Protein AF-A0A0D8BN73-F1 (afdb_monomer)

Sequence (215 aa):
MTGNERCPSGRIELADLVCLTGESSIHYTDQTIPHERDLAIVELLGKARRGGGLEQLLDLIRPEVEAETLRAFGFRMAALAVRRTDPDLLRLGLLAVALASLRSMDRRDDLGALAPLWRTASLLRLDPSHEFTAAAAELPAAAEFLLGWVDRTPDLQDLVEMGFRESADEDGFRYVRDATVRRRILEEDYARRPRIIRLLSARQRRRWLRENGFD

Mean predicted aligned error: 7.72 Å

Nearest PDB structures (foldseek):
  5cwj-assembly1_A  TM=3.548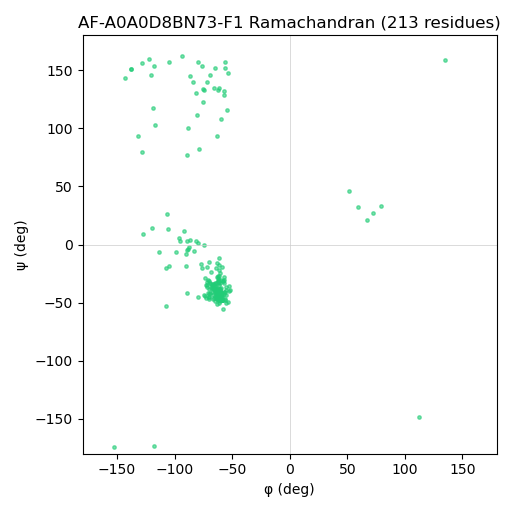E-01  e=4.138E-01  synthetic construct
  6rx2-assembly1_A-2  TM=3.847E-01  e=6.159E+00  Homo sapiens

Radius of gyration: 18.38 Å; Cα contacts (8 Å, |Δi|>4): 260; chains: 1; bounding box: 61×34×52 Å

Foldseek 3Di:
DDDPPPPLPLDDDPVLCVLQDDPCLVCLLVDDPPDPSLVSLLVSLVSCLVSVCLVVVLVVAALPGNLSSLLSSLQSLLQVCLLVLNVVSLLSSLSSLLSSCLNHPDNLSSLLSVLSSLVSCVSSVHHSLVSLCVSCVSPVSSVCVSVVSVPDDVCSSHNVLSQWDWDADPSGIHIDGRVVSVLVVVVVVLVPDDPVVNVVCVVVNVVSCVVVVND

Solvent-accessible surface area (backbone atoms only — not comparable to full-atom values): 11914 Å² total; per-residue (Å²): 134,82,79,83,78,75,80,87,75,41,72,85,50,77,76,65,49,49,64,43,56,64,93,61,63,89,49,54,73,74,50,69,74,86,42,75,58,55,54,49,46,50,51,44,53,51,46,18,63,77,43,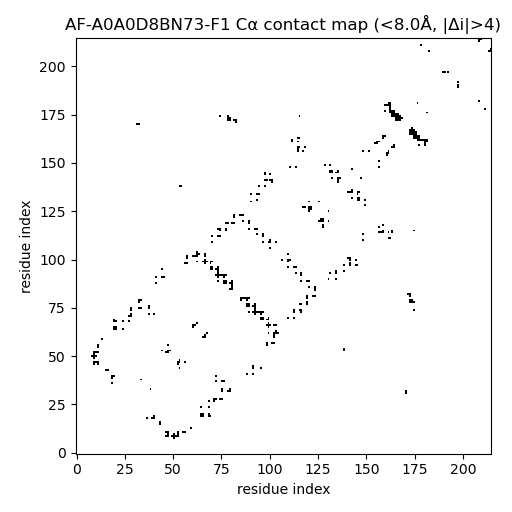71,24,58,69,61,47,56,83,69,49,47,45,76,53,30,18,50,40,28,37,38,46,16,51,52,22,19,24,49,14,62,67,66,70,34,69,67,40,38,53,52,15,50,48,28,32,40,57,15,40,77,42,37,92,58,52,66,68,44,56,38,51,45,24,56,44,44,51,34,28,51,78,69,73,45,62,40,61,59,57,39,53,51,46,19,69,77,40,61,92,34,24,69,65,41,48,61,53,61,75,44,56,67,76,78,52,33,41,55,78,51,18,33,41,86,50,67,55,99,82,38,56,32,73,42,78,35,65,67,46,47,47,50,54,52,51,54,52,49,68,72,42,56,70,70,58,37,64,70,42,49,60,59,54,54,50,53,35,52,79,69,72,65,119

pLDDT: mean 85.54, std 13.36, range [34.5, 98.5]

Secondary structure (DSSP, 8-state):
-------------GGGGGGG-SGGGGGTTTS-SS-HHHHHHHHHHHHHHHHT-HHHHHHH--TTTHHHHHHHHHHHHHHHHHHHT-HHHHHHHHHHHHHHHHH-S-HHHHHHHHHHHHHHHHHTT--HHH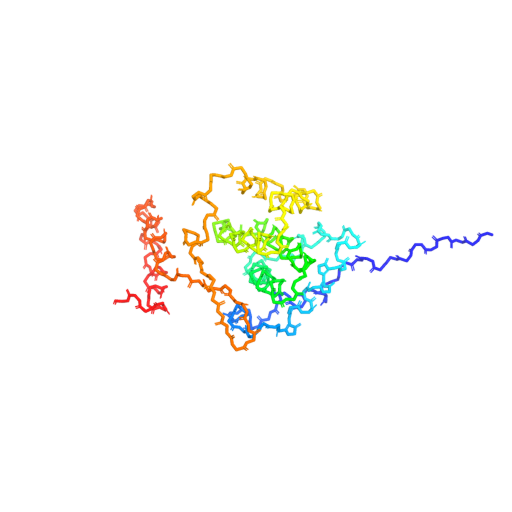HHHHHHHH-GGGHHHHHHHHTS-GGGT-TTTTTEEEEEETTEEEEEE-HHHHHHHHHHHHHHS-HHHHHHHHHHHHHHHHHTT--

Structure (mmCIF, N/CA/C/O backbone):
data_AF-A0A0D8BN73-F1
#
_entry.id   AF-A0A0D8BN73-F1
#
loop_
_atom_site.group_PDB
_atom_site.id
_atom_site.type_symbol
_atom_site.label_atom_id
_atom_site.label_alt_id
_atom_site.label_comp_id
_atom_site.label_asym_id
_atom_site.label_entity_id
_atom_site.label_seq_id
_atom_site.pdbx_PDB_ins_code
_atom_site.Cartn_x
_atom_site.Cartn_y
_atom_site.Cartn_z
_atom_site.occupancy
_atom_site.B_iso_or_equiv
_atom_site.auth_seq_id
_atom_site.auth_comp_id
_atom_site.auth_asym_id
_atom_site.auth_atom_id
_atom_site.pdbx_PDB_model_num
ATOM 1 N N . MET A 1 1 ? -27.708 11.539 37.754 1.00 39.97 1 MET A N 1
ATOM 2 C CA . MET A 1 1 ? -27.435 11.690 36.311 1.00 39.97 1 MET A CA 1
ATOM 3 C C . MET A 1 1 ? -26.154 10.939 36.035 1.00 39.97 1 MET A C 1
ATOM 5 O O . MET A 1 1 ? -25.151 11.200 36.682 1.00 39.97 1 MET A O 1
ATOM 9 N N . THR A 1 2 ? -26.287 9.890 35.239 1.00 39.41 2 THR A N 1
ATOM 10 C CA . THR A 1 2 ? -25.336 8.802 35.031 1.00 39.41 2 T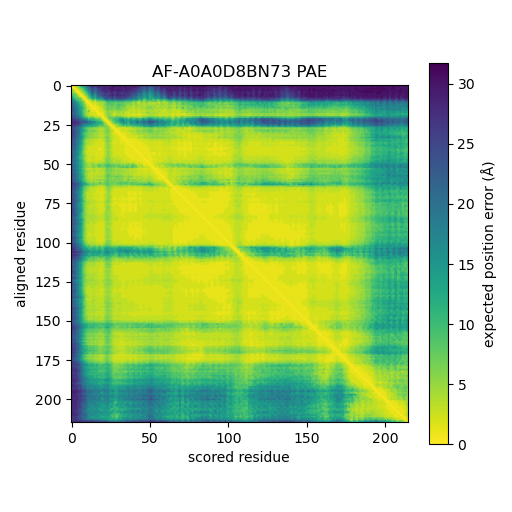HR A CA 1
ATOM 11 C C . THR A 1 2 ? -24.051 9.286 34.372 1.00 39.41 2 THR A C 1
ATOM 13 O O . THR A 1 2 ? -24.079 10.072 33.426 1.00 39.41 2 THR A O 1
ATOM 16 N N . GLY A 1 3 ? -22.929 8.817 34.921 1.00 41.00 3 GLY A N 1
ATOM 17 C CA . GLY A 1 3 ? -21.598 9.012 34.373 1.00 41.00 3 GLY A CA 1
ATOM 18 C C . GLY A 1 3 ? -21.532 8.480 32.950 1.00 41.00 3 GLY A C 1
ATOM 19 O O . GLY A 1 3 ? -21.934 7.355 32.667 1.00 41.00 3 GLY A O 1
ATOM 20 N N . ASN A 1 4 ? -21.045 9.328 32.055 1.00 41.69 4 ASN A N 1
ATOM 21 C CA . ASN A 1 4 ? -20.739 8.961 30.689 1.00 41.69 4 ASN A CA 1
ATOM 22 C C . ASN A 1 4 ? -19.389 8.230 30.711 1.00 41.69 4 ASN A C 1
ATOM 24 O O . ASN A 1 4 ? -18.336 8.842 30.525 1.00 41.69 4 ASN A O 1
ATOM 28 N N . GLU A 1 5 ? -19.417 6.935 31.029 1.00 42.50 5 GLU A N 1
ATOM 29 C CA . GLU A 1 5 ? -18.289 6.036 30.806 1.00 42.50 5 GLU A CA 1
ATOM 30 C C . GLU A 1 5 ? -18.045 5.966 29.295 1.00 42.50 5 GLU A C 1
ATOM 32 O O . GLU A 1 5 ? -18.668 5.199 28.562 1.00 42.50 5 GLU A O 1
ATOM 37 N N . ARG A 1 6 ? -17.140 6.815 28.799 1.00 44.28 6 ARG A N 1
ATOM 38 C CA . ARG A 1 6 ? -16.526 6.604 27.489 1.00 44.28 6 ARG A CA 1
ATOM 39 C C . ARG A 1 6 ? -15.810 5.262 27.557 1.00 44.28 6 ARG A C 1
ATOM 41 O O . ARG A 1 6 ? -14.788 5.150 28.226 1.00 44.28 6 ARG A O 1
ATOM 48 N N . CYS A 1 7 ? -16.360 4.261 26.884 1.00 34.50 7 CYS A N 1
ATOM 49 C CA . CYS A 1 7 ? -15.735 2.957 26.720 1.00 34.50 7 CYS A CA 1
ATOM 50 C C . CYS A 1 7 ? -14.325 3.147 26.120 1.00 34.50 7 CYS A C 1
ATOM 52 O O . CYS A 1 7 ? -14.220 3.648 24.996 1.00 34.50 7 CYS A O 1
ATOM 54 N N . PRO A 1 8 ? -13.228 2.804 26.819 1.00 47.22 8 PRO A N 1
ATOM 55 C CA . PRO A 1 8 ? -11.898 2.897 26.249 1.00 47.22 8 PRO A CA 1
ATOM 56 C C . PRO A 1 8 ? -11.588 1.566 25.555 1.00 47.22 8 PRO A C 1
ATOM 58 O O . PRO A 1 8 ? -10.874 0.741 26.107 1.00 47.22 8 PRO A O 1
ATOM 61 N N . SER A 1 9 ? -12.137 1.316 24.363 1.00 51.62 9 SER A N 1
ATOM 62 C CA . SER A 1 9 ? -11.813 0.090 23.599 1.00 51.62 9 SER A CA 1
ATOM 63 C C . SER A 1 9 ? -11.183 0.347 22.225 1.00 51.62 9 SER A C 1
ATOM 65 O O . SER A 1 9 ? -11.048 -0.565 21.414 1.00 51.62 9 SER A O 1
ATOM 67 N N . GLY A 1 10 ? -10.731 1.579 21.967 1.00 58.19 10 GLY A N 1
ATOM 68 C CA . GLY A 1 10 ? -9.972 1.938 20.760 1.00 58.19 10 GLY A CA 1
ATOM 69 C C . GLY A 1 10 ? -8.458 1.732 20.870 1.00 58.19 10 GLY A C 1
ATOM 70 O O . GLY A 1 10 ? -7.744 1.998 19.908 1.00 58.19 10 GLY A O 1
ATOM 71 N N . ARG A 1 11 ? -7.952 1.294 22.031 1.00 74.06 11 ARG A N 1
ATOM 72 C CA . ARG A 1 11 ? -6.512 1.140 22.262 1.00 74.06 11 ARG A CA 1
ATOM 73 C C . ARG A 1 11 ? -5.992 -0.092 21.530 1.00 74.06 11 ARG A C 1
ATOM 75 O O . ARG A 1 11 ? -6.591 -1.165 21.608 1.00 74.06 11 ARG A O 1
ATOM 82 N N . ILE A 1 12 ? -4.876 0.075 20.831 1.00 82.19 12 ILE A N 1
ATOM 83 C CA . ILE A 1 12 ? -4.169 -1.037 20.200 1.00 82.19 12 ILE A CA 1
ATOM 84 C C . ILE A 1 12 ? -3.314 -1.719 21.259 1.00 82.19 12 ILE A C 1
ATOM 86 O O . ILE A 1 12 ? -2.585 -1.052 22.003 1.00 82.19 12 ILE A O 1
ATOM 90 N N . GLU A 1 13 ? -3.438 -3.035 21.338 1.00 82.44 13 GLU A N 1
ATOM 91 C CA . GLU A 1 13 ? -2.691 -3.892 22.247 1.00 82.44 13 GLU A CA 1
ATOM 92 C C . GLU A 1 13 ? -1.599 -4.648 21.488 1.00 82.44 13 GLU A C 1
ATOM 94 O O . GLU A 1 13 ? -1.695 -4.877 20.284 1.00 82.44 13 GLU A O 1
ATOM 99 N N . LEU A 1 14 ? -0.557 -5.091 22.198 1.00 76.75 14 LEU A N 1
ATOM 100 C CA . LEU A 1 14 ? 0.517 -5.890 21.593 1.00 76.75 14 LEU A CA 1
ATOM 101 C C . LEU A 1 14 ? -0.008 -7.183 20.948 1.00 76.75 14 LEU A C 1
ATOM 103 O O . LEU A 1 14 ? 0.541 -7.629 19.945 1.00 76.75 14 LEU A O 1
ATOM 107 N N . ALA A 1 15 ? -1.084 -7.761 21.492 1.00 81.06 15 ALA A N 1
ATOM 108 C CA . ALA A 1 15 ? -1.737 -8.936 20.921 1.00 81.06 15 ALA A CA 1
ATOM 109 C C . ALA A 1 15 ? -2.300 -8.672 19.512 1.00 81.06 15 ALA A C 1
ATOM 111 O O . ALA A 1 15 ? -2.272 -9.568 18.671 1.00 81.06 15 ALA A O 1
ATOM 112 N N . ASP A 1 16 ? -2.729 -7.440 19.219 1.00 82.88 16 ASP A N 1
ATOM 113 C CA . ASP A 1 16 ? -3.255 -7.079 17.899 1.00 82.88 16 ASP A CA 1
ATOM 114 C C . ASP A 1 16 ? -2.145 -7.093 16.819 1.00 82.88 16 ASP A C 1
ATOM 116 O O . ASP A 1 16 ? -2.413 -7.292 15.634 1.00 82.88 16 ASP A O 1
ATOM 120 N N . LEU A 1 17 ? -0.876 -6.929 17.218 1.00 84.94 17 LEU A N 1
ATOM 121 C CA . LEU A 1 17 ? 0.280 -6.893 16.311 1.00 84.94 17 LEU A CA 1
ATOM 122 C C . LEU A 1 17 ? 0.803 -8.277 15.936 1.00 84.94 17 LEU A C 1
ATOM 124 O O . LEU A 1 17 ? 1.684 -8.380 15.082 1.00 84.94 17 LEU A O 1
ATOM 128 N N . VAL A 1 18 ? 0.265 -9.348 16.526 1.00 86.31 18 VAL A N 1
ATOM 129 C CA . VAL A 1 18 ? 0.679 -10.718 16.197 1.00 86.31 18 VAL A CA 1
ATOM 130 C C . VAL A 1 18 ? 0.528 -10.972 14.698 1.00 86.31 18 VAL A C 1
ATOM 132 O O . VAL A 1 18 ? 1.425 -11.553 14.096 1.00 86.31 18 VAL A O 1
ATOM 135 N N . CYS A 1 19 ? -0.513 -1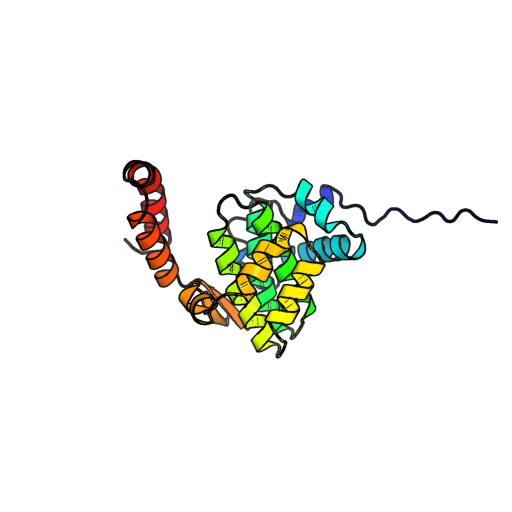0.425 14.060 1.00 85.25 19 CYS A N 1
ATOM 136 C CA . CYS A 1 19 ? -0.712 -10.522 12.613 1.00 85.25 19 CYS A CA 1
ATOM 137 C C . CYS A 1 19 ? 0.410 -9.874 11.780 1.00 85.25 19 CYS A C 1
ATOM 139 O O . CYS A 1 19 ? 0.617 -10.262 10.632 1.00 85.25 19 CYS A O 1
ATOM 141 N N . LEU A 1 20 ? 1.190 -8.945 12.339 1.00 84.81 20 LEU A N 1
ATOM 142 C CA . LEU A 1 20 ? 2.345 -8.324 11.682 1.00 84.81 20 LEU A CA 1
ATOM 143 C C . LEU A 1 20 ? 3.656 -9.091 11.918 1.00 84.81 20 LEU A C 1
ATOM 145 O O . LEU A 1 20 ? 4.672 -8.769 11.310 1.00 84.81 20 LEU A O 1
ATOM 149 N N . THR A 1 21 ? 3.639 -10.141 12.745 1.00 79.75 21 THR A N 1
ATOM 150 C CA . THR A 1 21 ? 4.825 -10.929 13.132 1.00 79.75 21 THR A CA 1
ATOM 151 C C . THR A 1 21 ? 4.669 -12.418 12.792 1.00 79.75 21 THR A C 1
ATOM 153 O O . THR A 1 21 ? 3.562 -12.888 12.557 1.00 79.75 21 THR A O 1
ATOM 156 N N . GLY A 1 22 ? 5.776 -13.167 12.695 1.00 64.19 22 GLY A N 1
ATOM 157 C CA . GLY A 1 22 ? 5.770 -14.633 12.518 1.00 64.19 22 GLY A CA 1
ATOM 158 C C . GLY A 1 22 ? 6.744 -15.157 11.455 1.00 64.19 22 GLY A C 1
ATOM 159 O O . GLY A 1 22 ? 7.143 -14.412 10.565 1.00 64.19 22 GLY A O 1
ATOM 160 N N . GLU A 1 23 ? 7.103 -16.447 11.536 1.00 50.88 23 GLU A N 1
ATOM 161 C CA . GLU A 1 23 ? 8.063 -17.140 10.643 1.00 50.88 23 GLU A CA 1
ATOM 162 C C . GLU A 1 23 ? 7.665 -17.114 9.153 1.00 50.88 23 GLU A C 1
ATOM 164 O O . GLU A 1 23 ? 8.504 -17.267 8.268 1.00 50.88 23 GLU A O 1
ATOM 169 N N . SER A 1 24 ? 6.389 -16.862 8.861 1.00 51.56 24 SER A N 1
ATOM 170 C CA . SER A 1 24 ? 5.806 -16.795 7.519 1.00 51.56 24 SER A CA 1
ATOM 171 C C . SER A 1 24 ? 5.903 -15.418 6.843 1.00 51.56 24 SER A C 1
ATOM 173 O O . SER A 1 24 ? 5.397 -15.249 5.732 1.00 51.56 24 SER A O 1
ATOM 175 N N . SER A 1 25 ? 6.553 -14.417 7.455 1.00 55.16 25 SER A N 1
ATOM 176 C CA . SER A 1 25 ? 6.794 -13.108 6.813 1.00 55.16 25 SER A CA 1
ATOM 177 C C . SER A 1 25 ? 7.633 -13.219 5.533 1.00 55.16 25 SER A C 1
ATOM 179 O O . SER A 1 25 ? 7.354 -12.513 4.567 1.00 55.16 25 SER A O 1
ATOM 181 N N . ILE A 1 26 ? 8.563 -14.181 5.473 1.00 56.97 26 ILE A N 1
ATOM 182 C CA . ILE A 1 26 ? 9.493 -14.388 4.345 1.00 56.97 26 ILE A CA 1
ATOM 183 C C . ILE A 1 26 ? 8.766 -14.775 3.037 1.00 56.97 26 ILE A C 1
ATOM 185 O O . ILE A 1 26 ? 9.295 -14.544 1.953 1.00 56.97 26 ILE A O 1
ATOM 189 N N . HIS A 1 27 ? 7.527 -15.279 3.109 1.00 71.81 27 HIS A N 1
ATOM 190 C CA . HIS A 1 27 ? 6.744 -15.699 1.935 1.00 71.81 27 HIS A CA 1
ATOM 191 C C . HIS A 1 27 ? 5.348 -15.080 1.857 1.00 71.81 27 HIS A C 1
ATOM 193 O O . HIS A 1 27 ? 4.540 -15.482 1.022 1.00 71.81 27 HIS A O 1
ATOM 199 N N . TYR A 1 28 ? 5.029 -14.105 2.710 1.00 84.31 28 TYR A N 1
ATOM 200 C CA . TYR A 1 28 ? 3.680 -13.538 2.772 1.00 84.31 28 TYR A CA 1
ATOM 201 C C . TYR A 1 28 ? 3.244 -12.878 1.449 1.00 84.31 28 TYR A C 1
ATOM 203 O O . TYR A 1 28 ? 2.088 -12.990 1.038 1.00 84.31 28 TYR A O 1
ATOM 211 N N . THR A 1 29 ? 4.181 -12.254 0.730 1.00 83.19 29 THR A N 1
ATOM 212 C CA . THR A 1 29 ? 3.918 -11.667 -0.598 1.00 83.19 29 THR A CA 1
ATOM 213 C C . THR A 1 29 ? 3.470 -12.718 -1.623 1.00 83.19 29 THR A C 1
ATOM 215 O O . THR A 1 29 ? 2.654 -12.413 -2.496 1.00 83.19 29 THR A O 1
ATOM 218 N N . ASP A 1 30 ? 3.965 -13.951 -1.503 1.00 83.62 30 ASP A N 1
ATOM 219 C CA . ASP A 1 30 ? 3.776 -15.006 -2.502 1.00 83.62 30 ASP A CA 1
ATOM 220 C C . ASP A 1 30 ? 2.516 -15.845 -2.252 1.00 83.62 30 ASP A C 1
ATOM 222 O O . ASP A 1 30 ? 1.994 -16.442 -3.192 1.00 83.62 30 ASP A O 1
ATOM 226 N N . GLN A 1 31 ? 1.967 -15.812 -1.032 1.00 88.62 31 GLN A N 1
ATOM 227 C CA . GLN A 1 31 ? 0.721 -16.504 -0.674 1.00 88.62 31 GLN A CA 1
ATOM 228 C C . GLN A 1 31 ? -0.460 -16.100 -1.573 1.00 88.62 31 GLN A C 1
ATOM 230 O O . GLN A 1 31 ? -0.495 -14.995 -2.127 1.00 88.62 31 GLN A O 1
ATOM 235 N N . THR A 1 32 ? -1.467 -16.970 -1.659 1.00 90.75 32 THR A N 1
ATOM 236 C CA . THR A 1 32 ? -2.744 -16.702 -2.344 1.00 90.75 32 THR A CA 1
ATOM 237 C C . THR A 1 32 ? -3.426 -15.448 -1.795 1.00 90.75 32 THR A C 1
ATOM 239 O O . THR A 1 32 ? -3.206 -15.067 -0.645 1.00 90.75 32 THR A O 1
ATOM 242 N N . ILE A 1 33 ? -4.222 -14.760 -2.617 1.00 91.62 33 ILE A N 1
ATOM 243 C CA . ILE A 1 33 ? -4.929 -13.525 -2.243 1.00 91.62 33 ILE A CA 1
ATOM 244 C C . ILE A 1 33 ? -6.442 -13.779 -2.386 1.00 91.62 33 ILE A C 1
ATOM 246 O O . ILE A 1 33 ? -6.911 -13.990 -3.500 1.00 91.62 33 ILE A O 1
ATOM 250 N N . PRO A 1 34 ? -7.252 -13.708 -1.316 1.00 92.50 34 PRO A N 1
ATOM 251 C CA . PRO A 1 34 ? -6.911 -13.315 0.051 1.00 92.50 34 PRO A CA 1
ATOM 252 C C . PRO A 1 34 ? -6.242 -14.435 0.869 1.00 92.50 34 PRO A C 1
ATOM 254 O O . PRO A 1 34 ? -6.455 -15.617 0.626 1.00 92.50 34 PRO A O 1
ATOM 257 N N . HIS A 1 35 ? -5.505 -14.037 1.904 1.00 91.94 35 HIS A N 1
ATOM 258 C CA . HIS A 1 35 ? -4.950 -14.898 2.953 1.00 91.94 35 HIS A CA 1
ATOM 259 C C . HIS A 1 35 ? -5.532 -14.497 4.321 1.00 91.94 35 HIS A C 1
ATOM 261 O O . HIS A 1 35 ? -5.872 -13.333 4.521 1.00 91.94 35 HIS A O 1
ATOM 267 N N . GLU A 1 36 ? -5.602 -15.410 5.297 1.00 91.50 36 GLU A N 1
ATOM 268 C CA . GLU A 1 36 ? -6.128 -15.125 6.654 1.00 91.50 36 GLU A CA 1
ATOM 269 C C . GLU A 1 36 ? -5.448 -13.915 7.319 1.00 91.50 36 GLU A C 1
ATOM 271 O O . GLU A 1 36 ? -6.082 -13.087 7.971 1.00 91.50 36 GLU A O 1
ATOM 276 N N . ARG A 1 37 ? -4.148 -13.761 7.058 1.00 91.69 37 ARG A N 1
ATOM 277 C CA . ARG A 1 37 ? -3.330 -12.639 7.522 1.00 91.69 37 ARG A CA 1
ATOM 278 C C . ARG A 1 37 ? -3.808 -11.294 6.973 1.00 91.69 37 ARG A C 1
ATOM 280 O O . ARG A 1 37 ? -3.729 -10.301 7.685 1.00 91.69 37 ARG A O 1
ATOM 287 N N . ASP A 1 38 ? -4.339 -11.260 5.749 1.00 94.69 38 ASP A N 1
ATOM 288 C CA . ASP A 1 38 ? -4.921 -10.039 5.184 1.00 94.69 38 ASP A CA 1
ATOM 289 C C . ASP A 1 38 ? -6.122 -9.585 6.018 1.00 94.69 38 ASP A C 1
ATOM 291 O O . ASP A 1 38 ? -6.243 -8.405 6.332 1.00 94.69 38 ASP A O 1
ATOM 295 N N . LEU A 1 39 ? -6.985 -10.525 6.415 1.00 93.56 39 LEU A N 1
ATOM 296 C CA . LEU A 1 39 ? -8.174 -10.230 7.216 1.00 93.56 39 LEU A CA 1
ATOM 297 C C . LEU A 1 39 ? -7.784 -9.665 8.585 1.00 93.56 39 LEU A C 1
ATOM 299 O O . LEU A 1 39 ? -8.310 -8.633 8.993 1.00 93.56 39 LEU A O 1
ATOM 303 N N . ALA A 1 40 ? -6.798 -10.278 9.243 1.00 93.62 40 ALA A N 1
ATOM 304 C CA . ALA A 1 40 ? -6.306 -9.807 10.534 1.00 93.62 40 ALA A CA 1
ATOM 305 C C . ALA A 1 40 ? -5.697 -8.391 10.454 1.00 93.62 40 ALA A C 1
ATOM 307 O O . ALA A 1 40 ? -5.938 -7.558 11.328 1.00 93.62 40 ALA A O 1
ATOM 308 N N . ILE A 1 41 ? -4.953 -8.077 9.386 1.00 95.19 41 ILE A N 1
ATOM 309 C CA . ILE A 1 41 ? -4.380 -6.734 9.197 1.00 95.19 41 ILE A CA 1
ATOM 310 C C . ILE A 1 41 ? -5.469 -5.709 8.834 1.00 95.19 41 ILE A C 1
ATOM 312 O O . ILE A 1 41 ? -5.419 -4.574 9.313 1.00 95.19 41 ILE A O 1
ATOM 316 N N . VAL A 1 42 ? -6.488 -6.090 8.052 1.00 96.12 42 VAL A N 1
ATOM 317 C CA . VAL A 1 42 ? -7.671 -5.245 7.794 1.00 96.12 42 VAL A CA 1
ATOM 318 C C . VAL A 1 42 ? -8.381 -4.892 9.103 1.00 96.12 42 VAL A C 1
ATOM 320 O O . VAL A 1 42 ? -8.724 -3.727 9.320 1.00 96.12 42 VAL A O 1
ATOM 323 N N . GLU A 1 43 ? -8.573 -5.863 9.996 1.00 94.19 43 GLU A N 1
ATOM 324 C CA . GLU A 1 43 ? -9.175 -5.629 11.311 1.00 94.19 43 GLU A CA 1
ATOM 325 C C . GLU A 1 43 ? -8.320 -4.695 12.175 1.00 94.19 43 GLU A C 1
ATOM 327 O O . GLU A 1 43 ? -8.855 -3.731 12.733 1.00 94.19 43 GLU A O 1
ATOM 332 N N . LEU A 1 44 ? -7.001 -4.916 12.222 1.00 94.56 44 LEU A N 1
ATOM 333 C CA . LEU A 1 44 ? -6.045 -4.071 12.943 1.00 94.56 44 LEU A CA 1
ATOM 334 C C . LEU A 1 44 ? -6.093 -2.615 12.465 1.00 94.56 44 LEU A C 1
ATOM 336 O O . LEU A 1 44 ? -6.305 -1.700 13.264 1.00 94.56 44 LEU A O 1
ATOM 340 N N . LEU A 1 45 ? -5.913 -2.386 11.162 1.00 95.00 45 LEU A N 1
ATOM 341 C CA . LEU A 1 45 ? -5.897 -1.039 10.591 1.00 95.00 45 LEU A CA 1
ATOM 342 C C . LEU A 1 45 ? -7.278 -0.381 10.676 1.00 95.00 45 LEU A C 1
ATOM 344 O O . LEU A 1 45 ? -7.380 0.815 10.951 1.00 95.00 45 LEU A O 1
ATOM 348 N N . GLY A 1 46 ? -8.354 -1.157 10.531 1.00 93.38 46 GLY A N 1
ATOM 349 C CA . GLY A 1 46 ? -9.719 -0.682 10.738 1.00 93.38 46 GLY A CA 1
ATOM 350 C C . GLY A 1 46 ? -9.979 -0.239 12.181 1.00 93.38 46 GLY A C 1
ATOM 351 O O . GLY A 1 46 ? -10.598 0.807 12.400 1.00 93.38 46 GLY A O 1
ATOM 352 N N . LYS A 1 47 ? -9.489 -0.999 13.172 1.00 91.94 47 LYS A N 1
ATOM 353 C CA . LYS A 1 47 ? -9.527 -0.634 14.598 1.00 91.94 47 LYS A CA 1
ATOM 354 C C . LYS A 1 47 ? -8.725 0.644 14.843 1.00 91.94 47 LYS A C 1
ATOM 356 O O . LYS A 1 47 ? -9.258 1.576 15.442 1.00 91.94 47 LYS A O 1
ATOM 361 N N . ALA A 1 48 ? -7.502 0.719 14.317 1.00 91.88 48 ALA A N 1
ATOM 362 C CA . ALA A 1 48 ? -6.630 1.882 14.449 1.00 91.88 48 ALA A CA 1
ATOM 363 C C . ALA A 1 48 ? -7.267 3.152 13.868 1.00 91.88 48 ALA A C 1
ATOM 365 O O . ALA A 1 48 ? -7.329 4.172 14.552 1.00 91.88 48 ALA A O 1
ATOM 366 N N . ARG A 1 49 ? -7.819 3.081 12.651 1.00 91.62 49 ARG A N 1
ATOM 367 C CA . ARG A 1 49 ? -8.477 4.217 11.988 1.00 91.62 49 ARG A CA 1
ATOM 368 C C . ARG A 1 49 ? -9.684 4.724 12.780 1.00 91.62 49 ARG A C 1
ATOM 370 O O . ARG A 1 49 ? -9.809 5.921 13.007 1.00 91.62 49 ARG A O 1
ATOM 377 N N . ARG A 1 50 ? -10.558 3.824 13.252 1.00 90.31 50 ARG A N 1
ATOM 378 C CA . ARG A 1 50 ? -11.750 4.202 14.042 1.00 90.31 50 ARG A CA 1
ATOM 379 C C . ARG A 1 50 ? -11.406 4.742 15.431 1.00 90.31 50 ARG A C 1
ATOM 381 O O . ARG A 1 50 ? -12.130 5.587 15.945 1.00 90.31 50 ARG A O 1
ATOM 388 N N . GLY A 1 51 ? -10.336 4.236 16.041 1.00 86.19 51 GLY A N 1
ATOM 389 C CA . GLY A 1 51 ? -9.897 4.622 17.382 1.00 86.19 51 GLY A CA 1
ATOM 390 C C . GLY A 1 51 ? -8.944 5.818 17.433 1.00 86.19 51 GLY A C 1
ATOM 391 O O . GLY A 1 51 ? -8.571 6.218 18.532 1.00 86.19 51 GLY A O 1
ATOM 392 N N . GLY A 1 52 ? -8.515 6.366 16.287 1.00 83.44 52 GLY A N 1
ATOM 393 C CA . GLY A 1 52 ? -7.444 7.371 16.230 1.00 83.44 52 GLY A CA 1
ATOM 394 C C . GLY A 1 52 ? -6.063 6.819 16.622 1.00 83.44 52 GLY A C 1
ATOM 395 O O . GLY A 1 52 ? -5.184 7.571 17.026 1.00 83.44 52 GLY A O 1
ATOM 396 N N . GLY A 1 53 ? -5.876 5.500 16.535 1.00 87.19 53 GLY A N 1
ATOM 397 C CA . GLY A 1 53 ? -4.686 4.769 16.975 1.00 87.19 53 GLY A CA 1
ATOM 398 C C . GLY A 1 53 ? -3.610 4.573 15.904 1.00 87.19 53 GLY A C 1
ATOM 399 O O . GLY A 1 53 ? -2.698 3.782 16.123 1.00 87.19 53 GLY A O 1
ATOM 400 N N . LEU A 1 54 ? -3.691 5.242 14.747 1.00 89.00 54 LEU A N 1
ATOM 401 C CA . LEU A 1 54 ? -2.671 5.119 13.691 1.00 89.00 54 LEU A CA 1
ATOM 402 C C . LEU A 1 54 ? -1.290 5.603 14.164 1.00 89.00 54 LEU A C 1
ATOM 404 O O . LEU A 1 54 ? -0.291 4.931 13.932 1.00 89.00 54 LEU A O 1
ATOM 408 N N . GLU A 1 55 ? -1.239 6.707 14.910 1.00 86.56 55 GLU A N 1
ATOM 409 C CA . GLU A 1 55 ? -0.000 7.183 15.545 1.00 86.56 55 GLU A CA 1
ATOM 410 C C . GLU A 1 55 ? 0.494 6.193 16.616 1.00 86.56 55 GLU A C 1
ATOM 412 O O . GLU A 1 55 ? 1.686 5.925 16.723 1.00 86.56 55 GLU A O 1
ATOM 417 N N . GLN A 1 56 ? -0.421 5.548 17.354 1.00 86.00 56 GLN A N 1
ATOM 418 C CA . GLN A 1 56 ? -0.054 4.499 18.314 1.00 86.00 56 GLN A CA 1
ATOM 419 C C . GLN A 1 56 ? 0.574 3.281 17.612 1.00 86.00 56 GLN A C 1
ATOM 421 O O . GLN A 1 56 ? 1.498 2.680 18.156 1.00 86.00 56 GLN A O 1
ATOM 426 N N . LEU A 1 57 ? 0.100 2.911 16.412 1.00 87.12 57 LEU A N 1
ATOM 427 C CA . LEU A 1 57 ? 0.720 1.838 15.626 1.00 87.12 57 LEU A CA 1
ATOM 428 C C . LEU A 1 57 ? 2.165 2.154 15.293 1.00 87.12 57 LEU A C 1
ATOM 430 O O . LEU A 1 57 ? 2.998 1.253 15.373 1.00 87.12 57 LEU A O 1
ATOM 434 N N . LEU A 1 58 ? 2.467 3.405 14.933 1.00 85.38 58 LEU A N 1
ATOM 435 C CA . LEU A 1 58 ? 3.829 3.785 14.592 1.00 85.38 58 LEU A CA 1
ATOM 436 C C . LEU A 1 58 ? 4.777 3.391 15.711 1.00 85.38 58 LEU A C 1
ATOM 438 O O . LEU A 1 58 ? 5.775 2.737 15.430 1.00 85.38 58 LEU A O 1
ATOM 442 N N . ASP A 1 59 ? 4.485 3.729 16.962 1.00 84.56 59 ASP A N 1
ATOM 443 C CA . ASP A 1 59 ? 5.347 3.420 18.115 1.00 84.56 59 ASP A CA 1
ATOM 444 C C . ASP A 1 59 ? 5.572 1.924 18.365 1.00 84.56 59 ASP A C 1
ATOM 446 O O . ASP A 1 59 ? 6.530 1.551 19.041 1.00 84.56 59 ASP A O 1
ATOM 450 N N . LEU A 1 60 ? 4.725 1.063 17.802 1.00 84.69 60 LEU A N 1
ATOM 451 C CA . LEU A 1 60 ? 4.777 -0.379 18.014 1.00 84.69 60 LEU A CA 1
ATOM 452 C C . LEU A 1 60 ? 5.345 -1.163 16.816 1.00 84.69 60 LEU A C 1
ATOM 454 O O . LEU A 1 60 ? 5.767 -2.307 16.984 1.00 84.69 60 LEU A O 1
ATOM 458 N N . ILE A 1 61 ? 5.371 -0.574 15.617 1.00 84.56 61 ILE A N 1
ATOM 459 C CA . ILE A 1 61 ? 5.908 -1.197 14.395 1.00 84.56 61 ILE A CA 1
ATOM 460 C C . ILE A 1 61 ? 7.438 -1.180 14.438 1.00 84.56 61 ILE A C 1
ATOM 462 O O . ILE A 1 61 ? 8.051 -0.109 14.492 1.00 84.56 61 ILE A O 1
ATOM 466 N N . ARG A 1 62 ? 8.074 -2.356 14.334 1.00 80.94 62 ARG A N 1
ATOM 467 C CA . ARG A 1 62 ? 9.531 -2.440 14.171 1.00 80.94 62 ARG A CA 1
ATOM 468 C C . ARG A 1 62 ? 9.916 -2.354 12.684 1.00 80.94 62 ARG A C 1
ATOM 470 O O . ARG A 1 62 ? 9.178 -2.860 11.831 1.00 80.94 62 ARG A O 1
ATOM 477 N N . PRO A 1 63 ? 11.056 -1.714 12.358 1.00 73.94 63 PRO A N 1
ATOM 478 C CA . PRO A 1 63 ? 11.496 -1.493 10.978 1.00 73.94 63 PRO A CA 1
ATOM 479 C C . PRO A 1 63 ? 11.655 -2.751 10.122 1.00 73.94 63 PRO A C 1
ATOM 481 O O . PRO A 1 63 ? 11.457 -2.690 8.913 1.00 73.94 63 PRO A O 1
ATOM 484 N N . GLU A 1 64 ? 12.057 -3.874 10.713 1.00 74.50 64 GLU A N 1
ATOM 485 C CA . GLU A 1 64 ? 12.511 -5.032 9.942 1.00 74.50 64 GLU A CA 1
ATOM 486 C C . GLU A 1 64 ? 11.381 -5.993 9.573 1.00 74.50 64 GLU A C 1
ATOM 488 O O . GLU A 1 64 ? 11.352 -6.484 8.453 1.00 74.50 64 GLU A O 1
ATOM 493 N N . VAL A 1 65 ? 10.456 -6.281 10.493 1.00 81.31 65 VAL A N 1
ATOM 494 C CA . VAL A 1 65 ? 9.465 -7.356 10.302 1.00 81.31 65 VAL A CA 1
ATOM 495 C C . VAL A 1 65 ? 8.078 -6.786 10.032 1.00 81.31 65 VAL A C 1
ATOM 497 O O . VAL A 1 65 ? 7.438 -7.128 9.035 1.00 81.31 65 VAL A O 1
ATOM 500 N N . GLU A 1 66 ? 7.601 -5.899 10.901 1.00 87.94 66 GLU A N 1
ATOM 501 C CA . GLU A 1 66 ? 6.255 -5.347 10.804 1.00 87.94 66 GLU A CA 1
ATOM 502 C C . GLU A 1 66 ? 6.130 -4.389 9.617 1.00 87.94 66 GLU A C 1
ATOM 504 O O . GLU A 1 66 ? 5.147 -4.468 8.882 1.00 87.94 66 GLU A O 1
ATOM 509 N N . ALA A 1 67 ? 7.129 -3.532 9.374 1.00 88.38 67 ALA A N 1
ATOM 510 C CA . ALA A 1 67 ? 7.104 -2.624 8.226 1.00 88.38 67 ALA A CA 1
ATOM 511 C C . ALA A 1 67 ? 7.146 -3.385 6.887 1.00 88.38 67 ALA A C 1
ATOM 513 O O . ALA A 1 67 ? 6.387 -3.062 5.972 1.00 88.38 67 ALA A O 1
ATOM 514 N N . GLU A 1 68 ? 7.964 -4.439 6.773 1.00 86.69 68 GLU A N 1
ATOM 515 C CA . GLU A 1 68 ? 7.983 -5.291 5.576 1.00 86.69 68 GLU A CA 1
ATOM 516 C C . GLU A 1 68 ? 6.634 -5.997 5.373 1.00 86.69 68 GLU A C 1
ATOM 518 O O . GLU A 1 68 ? 6.101 -6.017 4.260 1.00 86.69 68 GLU A O 1
ATOM 523 N N . THR A 1 69 ? 6.034 -6.499 6.455 1.00 90.75 69 THR A N 1
ATOM 524 C CA . THR A 1 69 ? 4.711 -7.135 6.414 1.00 90.75 69 THR A CA 1
ATOM 525 C C . THR A 1 69 ? 3.624 -6.150 5.983 1.00 90.75 69 THR A C 1
ATOM 527 O O . THR A 1 69 ? 2.795 -6.495 5.143 1.00 90.75 69 THR A O 1
ATOM 530 N N . LEU A 1 70 ? 3.641 -4.912 6.486 1.00 93.19 70 LEU A N 1
ATOM 531 C CA . LEU A 1 70 ? 2.705 -3.858 6.081 1.00 93.19 70 LEU A CA 1
ATOM 532 C C . LEU A 1 70 ? 2.885 -3.455 4.614 1.00 93.19 70 LEU A C 1
ATOM 534 O O . LEU A 1 70 ? 1.899 -3.261 3.903 1.00 93.19 70 LEU A O 1
ATOM 538 N N . ARG A 1 71 ? 4.128 -3.394 4.125 1.00 91.75 71 ARG A N 1
ATOM 539 C CA . ARG A 1 71 ? 4.413 -3.140 2.706 1.00 91.75 71 ARG A CA 1
ATOM 540 C C . ARG A 1 71 ? 3.873 -4.266 1.820 1.00 91.75 71 ARG A C 1
ATOM 542 O O . ARG A 1 71 ? 3.227 -3.998 0.806 1.00 91.75 71 ARG A O 1
ATOM 549 N N . ALA A 1 72 ? 4.104 -5.521 2.207 1.00 91.69 72 ALA A N 1
ATOM 550 C CA . ALA A 1 72 ? 3.560 -6.68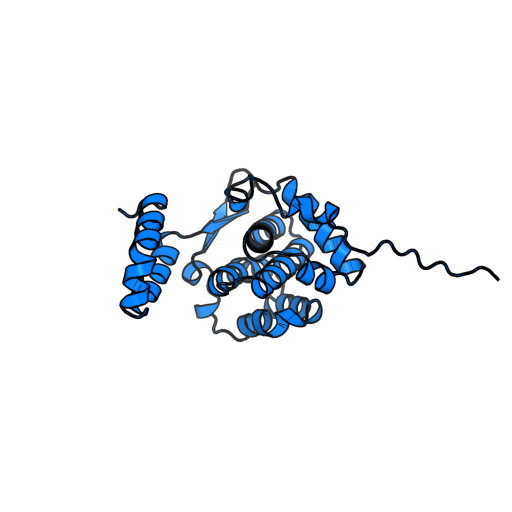8 1.515 1.00 91.69 72 ALA A CA 1
ATOM 551 C C . ALA A 1 72 ? 2.024 -6.696 1.545 1.00 91.69 72 ALA A C 1
ATOM 553 O O . ALA A 1 72 ? 1.391 -6.933 0.518 1.00 91.69 72 ALA A O 1
ATOM 554 N N . PHE A 1 73 ? 1.420 -6.367 2.688 1.00 95.19 73 PHE A N 1
ATOM 555 C CA . PHE A 1 73 ? -0.025 -6.212 2.820 1.00 95.19 73 PHE A CA 1
ATOM 556 C C . PHE A 1 73 ? -0.563 -5.136 1.872 1.00 95.19 73 PHE A C 1
ATOM 558 O O . PHE A 1 73 ? -1.500 -5.409 1.129 1.00 95.19 73 PHE A O 1
ATOM 565 N N . GLY A 1 74 ? 0.053 -3.951 1.816 1.00 95.88 74 GLY A N 1
ATOM 566 C CA . GLY A 1 74 ? -0.378 -2.881 0.912 1.00 95.88 74 GLY A CA 1
ATOM 567 C C . GLY A 1 74 ? -0.381 -3.309 -0.556 1.00 95.88 74 GLY A C 1
ATOM 568 O O . GLY A 1 74 ? -1.354 -3.082 -1.274 1.00 95.88 74 GLY A O 1
ATOM 569 N N . PHE A 1 75 ? 0.654 -4.036 -0.978 1.00 93.56 75 PHE A N 1
ATOM 570 C CA . PHE A 1 75 ? 0.722 -4.627 -2.314 1.00 93.56 75 PHE A CA 1
ATOM 571 C C . PHE A 1 75 ? -0.407 -5.636 -2.584 1.00 93.56 75 PHE A C 1
ATOM 573 O O . PHE A 1 75 ? -1.040 -5.612 -3.641 1.00 93.56 75 PHE A O 1
ATOM 580 N N . ARG A 1 76 ? -0.691 -6.511 -1.615 1.00 95.69 76 ARG A N 1
ATOM 581 C CA . ARG A 1 76 ? -1.768 -7.506 -1.708 1.00 95.69 76 ARG A CA 1
ATOM 582 C C . ARG A 1 76 ? -3.148 -6.847 -1.729 1.00 95.69 76 ARG A C 1
ATOM 584 O O . ARG A 1 76 ? -4.014 -7.281 -2.486 1.00 95.69 76 ARG A O 1
ATOM 591 N N . MET A 1 77 ? -3.345 -5.773 -0.964 1.00 98.00 77 MET A N 1
ATOM 592 C CA . MET A 1 77 ? -4.593 -5.009 -0.950 1.00 98.00 77 MET A CA 1
ATOM 593 C C . MET A 1 77 ? -4.831 -4.260 -2.253 1.00 98.00 77 MET A C 1
ATOM 595 O O . MET A 1 77 ? -5.971 -4.205 -2.696 1.00 98.00 77 MET A O 1
ATOM 599 N N . ALA A 1 78 ? -3.781 -3.771 -2.917 1.00 97.81 78 ALA A N 1
ATOM 600 C CA . ALA A 1 78 ? -3.902 -3.206 -4.259 1.00 97.81 78 ALA A CA 1
ATOM 601 C C . ALA A 1 78 ? -4.537 -4.223 -5.231 1.00 97.81 78 ALA A C 1
ATOM 603 O O . ALA A 1 78 ? -5.501 -3.915 -5.928 1.00 97.81 78 ALA A O 1
ATOM 604 N N . ALA A 1 79 ? -4.062 -5.473 -5.219 1.00 97.44 79 ALA A N 1
ATOM 605 C CA . ALA A 1 79 ? -4.638 -6.536 -6.042 1.00 97.44 79 ALA A CA 1
ATOM 606 C C . ALA A 1 79 ? -6.071 -6.906 -5.612 1.00 97.44 79 ALA A C 1
ATOM 608 O O . ALA A 1 79 ? -6.970 -6.997 -6.451 1.00 97.44 79 ALA A O 1
ATOM 609 N N . LEU A 1 80 ? -6.303 -7.097 -4.309 1.00 97.69 80 LEU A N 1
ATOM 610 C CA . LEU A 1 80 ? -7.609 -7.505 -3.785 1.00 97.69 80 LEU A CA 1
ATOM 611 C C . LEU A 1 80 ? -8.689 -6.429 -3.989 1.00 97.69 80 LEU A C 1
ATOM 613 O O . LEU A 1 80 ? -9.837 -6.773 -4.269 1.00 97.69 80 LEU A O 1
ATOM 617 N N . ALA A 1 81 ? -8.320 -5.148 -3.913 1.00 98.38 81 ALA A N 1
ATOM 618 C CA . ALA A 1 81 ? -9.199 -4.020 -4.197 1.00 98.38 81 ALA A CA 1
ATOM 619 C C . ALA A 1 81 ? -9.731 -4.078 -5.634 1.00 98.38 81 ALA A C 1
ATOM 621 O O . ALA A 1 81 ? -10.933 -3.926 -5.836 1.00 98.38 81 ALA A O 1
ATOM 622 N N . VAL A 1 82 ? -8.880 -4.393 -6.622 1.00 98.19 82 VAL A N 1
ATOM 623 C CA . VAL A 1 82 ? -9.317 -4.608 -8.015 1.00 98.19 82 VAL A CA 1
ATOM 624 C C . VAL A 1 82 ? -10.233 -5.827 -8.117 1.00 98.19 82 VAL A C 1
ATOM 626 O O . VAL A 1 82 ? -11.319 -5.719 -8.681 1.00 98.19 82 VAL A O 1
ATOM 629 N N . ARG A 1 83 ? -9.845 -6.972 -7.528 1.00 97.25 83 ARG A N 1
ATOM 630 C CA . ARG A 1 83 ? -10.653 -8.212 -7.562 1.00 97.25 83 ARG A CA 1
ATOM 631 C C . ARG A 1 83 ? -12.070 -7.999 -7.034 1.00 97.25 83 ARG A C 1
ATOM 633 O O . ARG A 1 83 ? -13.015 -8.574 -7.563 1.00 97.25 83 ARG A O 1
ATOM 640 N N . ARG A 1 84 ? -12.209 -7.200 -5.974 1.00 97.69 84 ARG A N 1
ATOM 641 C CA . ARG A 1 84 ? -13.482 -6.973 -5.275 1.00 97.69 84 ARG A CA 1
ATOM 642 C C . ARG A 1 84 ? -14.189 -5.681 -5.669 1.00 97.69 84 ARG A C 1
ATOM 644 O O . ARG A 1 84 ? -15.316 -5.476 -5.240 1.00 97.69 84 ARG A O 1
ATOM 651 N N . THR A 1 85 ? -13.560 -4.837 -6.486 1.00 97.81 85 THR A N 1
ATOM 652 C CA . THR A 1 85 ? -14.019 -3.463 -6.753 1.00 97.81 85 THR A CA 1
ATOM 653 C C . THR A 1 85 ? -14.275 -2.693 -5.447 1.00 97.81 85 THR A C 1
ATOM 655 O O . THR A 1 85 ? -15.318 -2.071 -5.267 1.00 97.81 85 THR A O 1
ATOM 658 N N . ASP A 1 86 ? -13.331 -2.783 -4.506 1.00 98.12 86 ASP A N 1
ATOM 659 C CA . ASP A 1 86 ? -13.475 -2.262 -3.141 1.00 98.12 86 ASP A CA 1
ATOM 660 C C . ASP A 1 86 ? -12.438 -1.156 -2.846 1.00 98.12 86 ASP A C 1
ATOM 662 O O . ASP A 1 86 ? -11.263 -1.456 -2.597 1.00 98.12 86 ASP A O 1
ATOM 666 N N . PRO A 1 87 ? -12.851 0.127 -2.859 1.00 98.25 87 PRO A N 1
ATOM 667 C CA . PRO A 1 87 ? -11.983 1.261 -2.542 1.00 98.25 87 PRO A CA 1
ATOM 668 C C . PRO A 1 87 ? -11.422 1.258 -1.118 1.00 98.25 87 PRO A C 1
ATOM 670 O O . PRO A 1 87 ? -10.349 1.816 -0.885 1.00 98.25 87 PRO A O 1
ATOM 673 N N . ASP A 1 88 ? -12.105 0.649 -0.147 1.00 97.88 88 ASP A N 1
ATOM 674 C CA . ASP A 1 88 ? -11.630 0.679 1.236 1.00 97.88 88 ASP A CA 1
ATOM 675 C C . ASP A 1 88 ? -10.381 -0.189 1.414 1.00 97.88 88 ASP A C 1
ATOM 677 O O . ASP A 1 88 ? -9.490 0.175 2.185 1.00 97.88 88 ASP A O 1
ATOM 681 N N . LEU A 1 89 ? -10.243 -1.267 0.635 1.00 98.25 89 LEU A N 1
ATOM 682 C CA . LEU A 1 89 ? -9.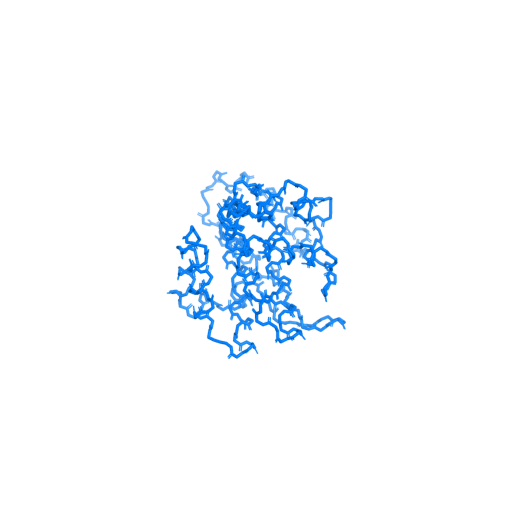011 -2.058 0.592 1.00 98.25 89 LEU A CA 1
ATOM 683 C C . LEU A 1 89 ? -7.834 -1.252 0.029 1.00 98.25 89 LEU A C 1
ATOM 685 O O . LEU A 1 89 ? -6.736 -1.321 0.581 1.00 98.25 89 LEU A O 1
ATOM 689 N N . LEU A 1 90 ? -8.055 -0.437 -1.010 1.00 98.44 90 LEU A N 1
ATOM 690 C CA . LEU A 1 90 ? -7.034 0.483 -1.527 1.00 98.44 90 LEU A CA 1
ATOM 691 C C . LEU A 1 90 ? -6.566 1.454 -0.432 1.00 98.44 90 LEU A C 1
ATOM 693 O O . LEU A 1 90 ? -5.364 1.608 -0.219 1.00 98.44 90 LEU A O 1
ATOM 697 N N . ARG A 1 91 ? -7.503 2.070 0.295 1.00 98.25 91 ARG A N 1
ATOM 698 C CA . ARG A 1 91 ? -7.197 3.031 1.370 1.00 98.25 91 ARG A CA 1
ATOM 699 C C . ARG A 1 91 ? -6.435 2.388 2.523 1.00 98.25 91 ARG A C 1
ATOM 701 O O . ARG A 1 91 ? -5.460 2.956 3.009 1.00 98.25 91 ARG A O 1
ATOM 708 N N . LEU A 1 92 ? -6.829 1.181 2.932 1.00 98.00 92 LEU A N 1
ATOM 709 C CA . LEU A 1 92 ? -6.084 0.411 3.931 1.00 98.00 92 LEU A CA 1
ATOM 710 C C . LEU A 1 92 ? -4.674 0.062 3.436 1.00 98.00 92 LEU A C 1
ATOM 712 O O . LEU A 1 92 ? -3.721 0.141 4.210 1.00 98.00 92 LEU A O 1
ATOM 716 N N . GLY A 1 93 ? -4.523 -0.266 2.150 1.00 97.81 93 GLY A N 1
ATOM 717 C CA . GLY A 1 93 ? -3.219 -0.492 1.534 1.00 97.81 93 GLY A CA 1
ATOM 718 C C . GLY A 1 93 ? -2.326 0.753 1.539 1.00 97.81 93 GLY A C 1
ATOM 719 O O . GLY A 1 93 ? -1.148 0.649 1.880 1.00 97.81 93 GLY A O 1
ATOM 720 N N . LEU A 1 94 ? -2.886 1.931 1.241 1.00 97.94 94 LEU A N 1
ATOM 721 C CA . LEU A 1 94 ? -2.180 3.217 1.321 1.00 97.94 94 LEU A CA 1
ATOM 722 C C . LEU A 1 94 ? -1.688 3.510 2.738 1.00 97.94 94 LEU A C 1
ATOM 724 O O . LEU A 1 94 ? -0.508 3.808 2.922 1.00 97.94 94 LEU A O 1
ATOM 728 N N . LEU A 1 95 ? -2.555 3.361 3.743 1.00 96.88 95 LEU A N 1
ATOM 729 C CA . LEU A 1 95 ? -2.177 3.551 5.146 1.00 96.88 95 LEU A CA 1
ATOM 730 C C . LEU A 1 95 ? -1.080 2.571 5.578 1.00 96.88 95 LEU A C 1
ATOM 732 O O . LEU A 1 95 ? -0.141 2.968 6.263 1.00 96.88 95 LEU A O 1
ATOM 736 N N . ALA A 1 96 ? -1.153 1.309 5.150 1.00 96.06 96 ALA A N 1
ATOM 737 C CA . ALA A 1 96 ? -0.142 0.313 5.483 1.00 96.06 96 ALA A CA 1
ATOM 738 C C . ALA A 1 96 ? 1.241 0.666 4.914 1.00 96.06 96 ALA A C 1
ATOM 740 O O . ALA A 1 96 ? 2.230 0.628 5.646 1.00 96.06 96 ALA A O 1
ATOM 741 N N . VAL A 1 97 ? 1.323 1.056 3.635 1.00 95.75 97 VAL A N 1
ATOM 742 C CA . VAL A 1 97 ? 2.597 1.469 3.016 1.00 95.75 97 VAL A CA 1
ATOM 743 C C . VAL A 1 97 ? 3.115 2.768 3.638 1.00 95.75 97 VAL A C 1
ATOM 745 O O . VAL A 1 97 ? 4.314 2.896 3.877 1.00 95.75 97 VAL A O 1
ATOM 748 N N . ALA A 1 98 ? 2.229 3.709 3.964 1.00 95.19 98 ALA A N 1
ATOM 749 C CA . ALA A 1 98 ? 2.595 4.944 4.647 1.00 95.19 98 ALA A CA 1
ATOM 750 C C . ALA A 1 98 ? 3.203 4.669 6.036 1.00 95.19 98 ALA A C 1
ATOM 752 O O . ALA A 1 98 ? 4.301 5.148 6.325 1.00 95.19 98 ALA A O 1
ATOM 753 N N . LEU A 1 99 ? 2.563 3.821 6.851 1.00 93.69 99 LEU A N 1
ATOM 754 C CA . LEU A 1 99 ? 3.092 3.369 8.145 1.00 93.69 99 LEU A CA 1
ATOM 755 C C . LEU A 1 99 ? 4.446 2.657 7.984 1.00 93.69 99 LEU A C 1
ATOM 757 O O . LEU A 1 99 ? 5.385 2.940 8.729 1.00 93.69 99 LEU A O 1
ATOM 761 N N . ALA A 1 100 ? 4.574 1.775 6.987 1.00 92.25 100 ALA A N 1
ATOM 762 C CA . ALA A 1 100 ? 5.827 1.084 6.691 1.00 92.25 100 ALA A CA 1
ATOM 763 C C . ALA A 1 100 ? 6.962 2.063 6.339 1.00 92.25 100 ALA A C 1
ATOM 765 O O . ALA A 1 100 ? 8.062 1.948 6.882 1.00 92.25 100 ALA A O 1
ATOM 766 N N . SER A 1 101 ? 6.691 3.075 5.508 1.00 91.69 101 SER A N 1
ATOM 767 C CA . SER A 1 101 ? 7.695 4.060 5.075 1.00 91.69 101 SER A CA 1
ATOM 768 C C . SER A 1 101 ? 8.273 4.899 6.217 1.00 91.69 101 SER A C 1
ATOM 770 O O . SER A 1 101 ? 9.424 5.338 6.149 1.00 91.69 101 SER A O 1
ATOM 772 N N . LEU A 1 102 ? 7.493 5.102 7.283 1.00 90.69 102 LEU A N 1
ATOM 773 C CA . LEU A 1 102 ? 7.908 5.871 8.455 1.00 90.69 102 LEU A CA 1
ATOM 774 C C . LEU A 1 102 ? 8.866 5.090 9.356 1.00 90.69 102 LEU A C 1
ATOM 776 O O . LEU A 1 102 ? 9.597 5.690 10.145 1.00 90.69 102 LEU A O 1
ATOM 780 N N . ARG A 1 103 ? 8.886 3.760 9.229 1.00 86.94 103 ARG A N 1
ATOM 781 C CA . ARG A 1 103 ? 9.779 2.876 9.986 1.00 86.94 103 ARG A CA 1
ATOM 782 C C . ARG A 1 103 ? 10.900 2.282 9.145 1.00 86.94 103 ARG A C 1
ATOM 784 O O . ARG A 1 103 ? 11.914 1.885 9.703 1.00 86.94 103 ARG A O 1
ATOM 791 N N . SER A 1 104 ? 10.755 2.258 7.827 1.00 75.19 104 SER A N 1
ATOM 792 C CA . SER A 1 104 ? 11.742 1.695 6.914 1.00 75.19 104 SER A CA 1
ATOM 793 C C . SER A 1 104 ? 13.088 2.423 6.963 1.00 75.19 104 SER A C 1
ATOM 795 O O . SER A 1 104 ? 13.176 3.648 6.853 1.00 75.19 104 SER A O 1
ATOM 797 N N . MET A 1 105 ? 14.161 1.636 7.050 1.00 65.44 105 MET A N 1
ATOM 798 C CA . MET A 1 105 ? 15.540 2.115 6.923 1.00 65.44 105 MET A CA 1
ATOM 799 C C . MET A 1 105 ? 15.934 2.393 5.457 1.00 65.44 105 MET A C 1
ATOM 801 O O . MET A 1 105 ? 16.913 3.100 5.216 1.00 65.44 105 MET A O 1
ATOM 805 N N . ASP A 1 106 ? 15.183 1.869 4.476 1.00 67.44 106 ASP A N 1
ATOM 806 C CA . ASP A 1 106 ? 15.368 2.141 3.043 1.00 67.44 106 ASP A CA 1
ATOM 807 C C . ASP A 1 106 ? 14.030 2.505 2.379 1.00 67.44 106 ASP A C 1
ATOM 809 O O . ASP A 1 106 ? 13.274 1.651 1.910 1.00 67.44 106 ASP A O 1
ATOM 813 N N . ARG A 1 107 ? 13.749 3.811 2.314 1.00 64.31 107 ARG A N 1
ATOM 814 C CA . ARG A 1 107 ? 12.501 4.373 1.764 1.00 64.31 107 ARG A CA 1
ATOM 815 C C . ARG A 1 107 ? 12.265 4.053 0.279 1.00 64.31 107 ARG A C 1
ATOM 817 O O . ARG A 1 107 ? 11.174 4.302 -0.228 1.00 64.31 107 ARG A O 1
ATOM 824 N N . ARG A 1 108 ? 13.262 3.530 -0.448 1.00 66.38 108 ARG A N 1
ATOM 825 C CA . ARG A 1 108 ? 13.134 3.234 -1.887 1.00 66.38 108 ARG A CA 1
ATOM 826 C C . ARG A 1 108 ? 12.209 2.058 -2.169 1.00 66.38 108 ARG A C 1
ATOM 828 O O . ARG A 1 108 ? 11.448 2.115 -3.131 1.00 66.38 108 ARG A O 1
ATOM 835 N N . ASP A 1 109 ? 12.249 1.018 -1.341 1.00 67.38 109 ASP A N 1
ATOM 836 C CA . ASP A 1 109 ? 11.357 -0.129 -1.529 1.00 67.38 109 ASP A CA 1
ATOM 837 C C . ASP A 1 109 ? 9.894 0.235 -1.204 1.00 67.38 109 ASP A C 1
ATOM 839 O O . ASP A 1 109 ? 8.980 -0.303 -1.830 1.00 67.38 109 ASP A O 1
ATOM 843 N N . ASP A 1 110 ? 9.660 1.162 -0.264 1.00 76.44 110 ASP A N 1
ATOM 844 C CA . ASP A 1 110 ? 8.315 1.679 0.045 1.00 76.44 110 ASP A CA 1
ATOM 845 C C . ASP A 1 110 ? 7.752 2.501 -1.106 1.00 76.44 110 ASP A C 1
ATOM 847 O O . ASP A 1 110 ? 6.583 2.383 -1.461 1.00 76.44 110 ASP A O 1
ATOM 851 N N . LEU A 1 111 ? 8.606 3.318 -1.716 1.00 83.12 111 LEU A N 1
ATOM 852 C CA . LEU A 1 111 ? 8.235 4.175 -2.827 1.00 83.12 111 LEU A CA 1
ATOM 853 C C . LEU A 1 111 ? 7.740 3.368 -4.034 1.00 83.12 111 LEU A C 1
ATOM 855 O O . LEU A 1 111 ? 6.728 3.720 -4.630 1.00 83.12 111 LEU A O 1
ATOM 859 N N . GLY A 1 112 ? 8.404 2.254 -4.360 1.00 85.62 112 GLY A N 1
ATOM 860 C CA . GLY A 1 112 ? 7.936 1.351 -5.414 1.00 85.62 112 GLY A CA 1
ATOM 861 C C . GLY A 1 112 ? 6.562 0.741 -5.106 1.00 85.62 112 GLY A C 1
ATOM 862 O O . GLY A 1 112 ? 5.768 0.526 -6.018 1.00 85.62 112 GLY A O 1
ATOM 863 N N . ALA A 1 113 ? 6.239 0.514 -3.827 1.00 88.62 113 ALA A N 1
ATOM 864 C CA . ALA A 1 113 ? 4.948 -0.038 -3.412 1.00 88.62 113 ALA A CA 1
ATOM 865 C C . ALA A 1 113 ? 3.766 0.934 -3.611 1.00 88.62 113 ALA A C 1
ATOM 867 O O . ALA A 1 113 ? 2.618 0.488 -3.622 1.00 88.62 113 ALA A O 1
ATOM 868 N N . LEU A 1 114 ? 4.023 2.230 -3.828 1.00 94.94 114 LEU A N 1
ATOM 869 C CA . LEU A 1 114 ? 2.984 3.203 -4.174 1.00 94.94 114 LEU A CA 1
ATOM 870 C C . LEU A 1 114 ? 2.485 3.058 -5.619 1.00 94.94 114 LEU A C 1
ATOM 872 O O . LEU A 1 114 ? 1.315 3.334 -5.874 1.00 94.94 114 LEU A O 1
ATOM 876 N N . ALA A 1 115 ? 3.310 2.572 -6.555 1.00 95.44 115 ALA A N 1
ATOM 877 C CA . ALA A 1 115 ? 2.920 2.473 -7.967 1.00 95.44 115 ALA A CA 1
ATOM 878 C C . ALA A 1 115 ? 1.731 1.515 -8.202 1.00 95.44 115 ALA A C 1
ATOM 880 O O . ALA A 1 115 ? 0.766 1.910 -8.861 1.00 95.44 115 ALA A O 1
ATOM 881 N N . PRO A 1 116 ? 1.705 0.299 -7.614 1.00 96.94 116 PRO A N 1
ATOM 882 C CA . PRO A 1 116 ? 0.531 -0.572 -7.672 1.00 96.94 116 PRO A CA 1
ATOM 883 C C . PRO A 1 116 ? -0.730 0.055 -7.061 1.00 96.94 116 PRO A C 1
ATOM 885 O O . PRO A 1 116 ? -1.823 -0.131 -7.593 1.00 96.94 116 PRO A O 1
ATOM 888 N N . LEU A 1 117 ? -0.609 0.816 -5.968 1.00 98.19 117 LEU A N 1
ATOM 889 C CA . LEU A 1 117 ? -1.749 1.484 -5.324 1.00 98.19 117 LEU A CA 1
ATOM 890 C C . LEU A 1 117 ? -2.289 2.631 -6.192 1.00 98.19 117 LEU A C 1
ATOM 892 O O . LEU A 1 117 ? -3.497 2.727 -6.408 1.00 98.19 117 LEU A O 1
ATOM 896 N N . TRP A 1 118 ? -1.398 3.434 -6.775 1.00 97.88 118 TRP A N 1
ATOM 897 C CA . TRP A 1 118 ? -1.737 4.481 -7.741 1.00 97.88 118 TRP A CA 1
ATOM 898 C C . TRP A 1 118 ? -2.473 3.916 -8.959 1.00 97.88 118 TRP A C 1
ATOM 900 O O . TRP A 1 118 ? -3.544 4.391 -9.351 1.00 97.88 118 TRP A O 1
ATOM 910 N N . ARG A 1 119 ? -1.935 2.832 -9.530 1.00 97.56 119 ARG A N 1
ATOM 911 C CA . ARG A 1 119 ? -2.561 2.151 -10.660 1.00 97.56 119 ARG A CA 1
ATOM 912 C C . ARG A 1 119 ? -3.918 1.553 -10.291 1.00 97.56 119 ARG A C 1
ATOM 914 O O . ARG A 1 119 ? -4.867 1.665 -11.064 1.00 97.56 119 ARG A O 1
ATOM 921 N N . THR A 1 120 ? -4.035 0.984 -9.096 1.00 98.50 120 THR A N 1
ATOM 922 C CA . THR A 1 120 ? -5.291 0.427 -8.574 1.00 98.50 120 THR A CA 1
ATOM 923 C C . THR A 1 120 ? -6.385 1.479 -8.473 1.00 98.50 120 THR A C 1
ATOM 925 O O . THR A 1 120 ? -7.501 1.214 -8.908 1.00 98.50 120 THR A O 1
ATOM 928 N N . ALA A 1 121 ? -6.077 2.684 -7.984 1.00 98.38 121 ALA A N 1
ATOM 929 C CA . ALA A 1 121 ? -7.043 3.782 -7.953 1.00 98.38 121 ALA A CA 1
ATOM 930 C C . ALA A 1 121 ? -7.617 4.066 -9.354 1.00 98.38 121 ALA A C 1
ATOM 932 O O . ALA A 1 121 ? -8.833 4.145 -9.524 1.00 98.38 121 ALA A O 1
ATOM 933 N N . SER A 1 122 ? -6.755 4.087 -10.377 1.00 97.31 122 SER A N 1
ATOM 934 C CA . SER A 1 122 ? -7.181 4.266 -11.773 1.00 97.31 122 SER A CA 1
ATOM 935 C C . SER A 1 122 ? -8.064 3.114 -12.274 1.00 97.31 122 SER A C 1
ATOM 937 O O . SER A 1 122 ? -9.080 3.354 -12.926 1.00 97.31 122 SER A O 1
ATOM 939 N N . LEU A 1 123 ? -7.717 1.860 -11.955 1.00 98.19 123 LEU A N 1
ATOM 940 C CA . LEU A 1 123 ? -8.514 0.677 -12.323 1.00 98.19 123 LEU A CA 1
ATOM 941 C C . LEU A 1 123 ? -9.901 0.679 -11.660 1.00 98.19 123 LEU A C 1
ATOM 943 O O . LEU A 1 123 ? -10.877 0.248 -12.273 1.00 98.19 123 LEU A O 1
ATOM 947 N N . LEU A 1 124 ? -10.000 1.225 -10.446 1.00 98.38 124 LEU A N 1
ATOM 948 C CA . LEU A 1 124 ? -11.258 1.442 -9.729 1.00 98.38 124 LEU A CA 1
ATOM 949 C C . LEU A 1 124 ? -12.023 2.692 -10.192 1.00 98.38 124 LEU A C 1
ATOM 951 O O . LEU A 1 124 ? -13.093 2.978 -9.659 1.00 98.38 124 LEU A O 1
ATOM 955 N N . ARG A 1 125 ? -11.509 3.422 -11.194 1.00 98.25 125 ARG A N 1
ATOM 956 C CA . ARG A 1 125 ? -12.069 4.689 -11.698 1.00 98.25 125 ARG A CA 1
ATOM 957 C C . ARG A 1 125 ? -12.160 5.780 -10.622 1.00 98.25 125 ARG A C 1
ATOM 959 O O . ARG A 1 125 ? -13.068 6.608 -10.653 1.00 98.25 125 ARG A O 1
ATOM 966 N N . LEU A 1 126 ? -11.224 5.766 -9.681 1.00 98.31 126 LEU A N 1
ATOM 967 C CA . LEU A 1 126 ? -11.018 6.814 -8.686 1.00 98.31 126 LEU A CA 1
ATOM 968 C C . LEU A 1 126 ? -9.972 7.810 -9.199 1.00 98.31 126 LEU A C 1
ATOM 970 O O . LEU A 1 126 ? -9.199 7.489 -10.102 1.00 98.31 126 LEU A O 1
ATOM 974 N N . ASP A 1 127 ? -9.926 9.000 -8.600 1.00 97.88 127 ASP A N 1
ATOM 975 C CA . ASP A 1 127 ? -8.813 9.934 -8.782 1.00 97.88 127 ASP A CA 1
ATOM 976 C C . ASP A 1 127 ? -7.648 9.510 -7.864 1.00 97.88 127 ASP A C 1
ATOM 978 O O . ASP A 1 127 ? -7.776 9.611 -6.639 1.00 97.88 127 ASP A O 1
ATOM 982 N N . PRO A 1 128 ? -6.514 9.028 -8.413 1.00 97.38 128 PRO A N 1
ATOM 983 C CA . PRO A 1 128 ? -5.392 8.576 -7.596 1.00 97.38 128 PRO A CA 1
ATOM 984 C C . PRO A 1 128 ? -4.816 9.683 -6.709 1.00 97.38 128 PRO A C 1
ATOM 986 O O . PRO A 1 128 ? -4.483 9.420 -5.553 1.00 97.38 128 PRO A O 1
ATOM 989 N N . SER A 1 129 ? -4.747 10.921 -7.209 1.00 97.62 129 SER A N 1
ATOM 990 C CA . SER A 1 129 ? -4.235 12.061 -6.441 1.00 97.62 129 SER A CA 1
ATOM 991 C C . SER A 1 129 ? -5.095 12.299 -5.206 1.00 97.62 129 SER A C 1
ATOM 993 O O . SER A 1 129 ? -4.572 12.431 -4.101 1.00 97.62 129 SER A O 1
ATOM 995 N N . HIS A 1 130 ? -6.418 12.272 -5.380 1.00 98.25 130 HIS A N 1
ATOM 996 C CA . HIS A 1 130 ? -7.369 12.446 -4.288 1.00 98.25 130 HIS A CA 1
ATOM 997 C C . HIS A 1 130 ? -7.214 11.372 -3.200 1.00 98.25 130 HIS A C 1
ATOM 999 O O . HIS A 1 130 ? -7.146 11.710 -2.019 1.00 98.25 130 HIS A O 1
ATOM 1005 N N . GLU A 1 131 ? -7.112 10.090 -3.569 1.00 98.50 131 GLU A N 1
ATOM 1006 C CA . GLU A 1 131 ? -6.975 9.002 -2.586 1.00 98.50 131 GLU A CA 1
ATOM 1007 C C . GLU A 1 131 ? -5.653 9.092 -1.799 1.00 98.50 131 GLU A C 1
ATOM 1009 O O . GLU A 1 131 ? -5.629 8.861 -0.589 1.00 98.50 131 GLU A O 1
ATOM 1014 N N . PHE A 1 132 ? -4.556 9.492 -2.451 1.00 98.19 132 PHE A N 1
ATOM 1015 C CA . PHE A 1 132 ? -3.267 9.699 -1.784 1.00 98.19 132 PHE A CA 1
ATOM 1016 C C . PHE A 1 132 ? -3.285 10.920 -0.857 1.00 98.19 132 PHE A C 1
ATOM 1018 O O . PHE A 1 132 ? -2.779 10.848 0.264 1.00 98.19 132 PHE A O 1
ATOM 1025 N N . THR A 1 133 ? -3.895 12.030 -1.285 1.00 98.31 133 THR A N 1
ATOM 1026 C CA . THR A 1 133 ? -4.076 13.215 -0.436 1.00 98.31 133 THR A CA 1
ATOM 1027 C C . THR A 1 133 ? -4.962 12.912 0.773 1.00 98.31 133 THR A C 1
ATOM 1029 O O . THR A 1 133 ? -4.650 13.354 1.878 1.00 98.31 133 THR A O 1
ATOM 1032 N N . ALA A 1 134 ? -6.024 12.119 0.605 1.00 97.88 134 ALA A N 1
ATOM 1033 C CA . ALA A 1 134 ? -6.874 11.687 1.711 1.00 97.88 134 ALA A CA 1
ATOM 1034 C C . ALA A 1 134 ? -6.091 10.838 2.728 1.00 97.88 134 ALA A C 1
ATOM 1036 O O . ALA A 1 134 ? -6.138 11.117 3.925 1.00 97.88 134 ALA A O 1
ATOM 1037 N N . ALA A 1 135 ? -5.291 9.873 2.262 1.00 97.25 135 ALA A N 1
ATOM 1038 C CA . ALA A 1 135 ? -4.426 9.083 3.139 1.00 97.25 135 ALA A CA 1
ATOM 1039 C C . ALA A 1 135 ? -3.384 9.948 3.878 1.00 97.25 135 ALA A C 1
ATOM 1041 O O . ALA A 1 135 ? -3.127 9.726 5.061 1.00 97.25 135 ALA A O 1
ATOM 1042 N N . ALA A 1 136 ? -2.824 10.969 3.218 1.00 97.06 136 ALA A N 1
ATOM 1043 C CA . ALA A 1 136 ? -1.904 11.923 3.841 1.00 97.06 136 ALA A CA 1
ATOM 1044 C C . ALA A 1 136 ? -2.578 12.773 4.932 1.00 97.06 136 ALA A C 1
ATOM 1046 O O . ALA A 1 136 ? -1.936 13.122 5.921 1.00 97.06 136 ALA A O 1
ATOM 1047 N N . ALA A 1 137 ? -3.866 13.087 4.776 1.00 96.44 137 ALA A N 1
ATOM 1048 C CA . ALA A 1 137 ? -4.643 13.776 5.801 1.00 96.44 137 ALA A CA 1
ATOM 1049 C C . ALA A 1 137 ? -4.971 12.863 6.998 1.00 96.44 137 ALA A C 1
ATOM 1051 O O . ALA A 1 137 ? -4.995 13.336 8.133 1.00 96.44 137 ALA A O 1
ATOM 1052 N N . GLU A 1 138 ? -5.199 11.566 6.762 1.00 94.75 138 GLU A N 1
ATOM 1053 C CA . GLU A 1 138 ? -5.440 10.576 7.823 1.00 94.75 138 GLU A CA 1
ATOM 1054 C C . GLU A 1 138 ? -4.178 10.231 8.631 1.00 94.75 138 GLU A C 1
ATOM 1056 O O . GLU A 1 138 ? -4.276 9.967 9.830 1.00 94.75 138 GLU A O 1
ATOM 1061 N N . LEU A 1 139 ? -2.998 10.253 7.999 1.00 94.31 139 LEU A N 1
ATOM 1062 C CA . LEU A 1 139 ? -1.704 10.019 8.646 1.00 94.31 139 LEU A CA 1
ATOM 1063 C C . LEU A 1 139 ? -0.711 11.152 8.321 1.00 94.31 139 LEU A C 1
ATOM 1065 O O . LEU A 1 139 ? 0.176 10.974 7.477 1.00 94.31 139 LEU A O 1
ATOM 1069 N N . PRO A 1 140 ? -0.811 12.312 9.003 1.00 94.75 140 PRO A N 1
ATOM 1070 C CA . PRO A 1 140 ? 0.000 13.493 8.696 1.00 94.75 140 PRO A CA 1
ATOM 1071 C C . PRO A 1 140 ? 1.510 13.255 8.769 1.00 94.75 140 PRO A C 1
ATOM 1073 O O . PRO A 1 140 ? 2.262 13.855 8.001 1.00 94.75 140 PRO A O 1
ATOM 1076 N N . ALA A 1 141 ? 1.968 12.348 9.639 1.00 93.06 141 ALA A N 1
ATOM 1077 C CA . ALA A 1 141 ? 3.378 11.977 9.734 1.00 93.06 141 ALA A CA 1
ATOM 1078 C C . ALA A 1 141 ? 3.951 11.458 8.399 1.00 93.06 141 ALA A C 1
ATOM 1080 O O . ALA A 1 141 ? 5.129 11.667 8.119 1.00 93.06 141 ALA A O 1
ATOM 1081 N N . ALA A 1 142 ? 3.125 10.827 7.554 1.00 94.00 142 ALA A N 1
ATOM 1082 C CA . ALA A 1 142 ? 3.514 10.290 6.250 1.00 94.00 142 ALA A CA 1
ATOM 1083 C C . ALA A 1 142 ? 3.225 11.240 5.072 1.00 94.00 142 ALA A C 1
ATOM 1085 O O . ALA A 1 142 ? 3.420 10.855 3.916 1.00 94.00 142 ALA A O 1
ATOM 1086 N N . ALA A 1 143 ? 2.764 12.469 5.330 1.00 95.31 143 ALA A N 1
ATOM 1087 C CA . ALA A 1 143 ? 2.312 13.376 4.277 1.00 95.31 143 ALA A CA 1
ATOM 1088 C C . ALA A 1 143 ? 3.413 13.710 3.260 1.00 95.31 143 ALA A C 1
ATOM 1090 O O . ALA A 1 143 ? 3.149 13.681 2.063 1.00 95.31 143 ALA A O 1
ATOM 1091 N N . GLU A 1 144 ? 4.653 13.951 3.702 1.00 93.88 144 GLU A N 1
ATOM 1092 C CA . GLU A 1 144 ? 5.786 14.212 2.797 1.00 93.88 144 GLU A CA 1
ATOM 1093 C C . GLU A 1 144 ? 5.997 13.056 1.805 1.00 93.88 144 GLU A C 1
ATOM 1095 O O . GLU A 1 144 ? 6.225 13.278 0.618 1.00 93.88 144 GLU A O 1
ATOM 1100 N N . PHE A 1 145 ? 5.872 11.814 2.276 1.00 93.56 145 PHE A N 1
ATOM 1101 C CA . PHE A 1 145 ? 6.056 10.623 1.451 1.00 93.56 145 PHE A CA 1
ATOM 1102 C C . PHE A 1 145 ? 4.920 10.444 0.435 1.00 93.56 145 PHE A C 1
ATOM 1104 O O . PHE A 1 145 ? 5.182 10.207 -0.744 1.00 93.56 145 PHE A O 1
ATOM 1111 N N . LEU A 1 146 ? 3.667 10.585 0.875 1.00 96.06 146 LEU A N 1
ATOM 1112 C CA . LEU A 1 146 ? 2.492 10.395 0.021 1.00 96.06 146 LEU A CA 1
ATOM 1113 C C . LEU A 1 146 ? 2.310 11.540 -0.983 1.00 96.06 146 LEU A C 1
ATOM 1115 O O . LEU A 1 146 ? 2.095 11.289 -2.165 1.00 96.06 146 LEU A O 1
ATOM 1119 N N . LEU A 1 147 ? 2.435 12.792 -0.546 1.00 96.56 147 LEU A N 1
ATOM 1120 C CA . LEU A 1 147 ? 2.307 13.954 -1.431 1.00 96.56 147 LEU A CA 1
ATOM 1121 C C . LEU A 1 147 ? 3.520 14.083 -2.357 1.00 96.56 147 LEU A C 1
ATOM 1123 O O . LEU A 1 147 ? 3.362 14.368 -3.540 1.00 96.56 147 LEU A O 1
ATOM 1127 N N . GLY A 1 148 ? 4.714 13.726 -1.875 1.00 93.62 148 GLY A N 1
ATOM 1128 C CA . GLY A 1 148 ? 5.906 13.626 -2.714 1.00 93.62 148 GLY A CA 1
ATOM 1129 C C . GLY A 1 148 ? 5.810 12.555 -3.809 1.00 93.62 148 GLY A C 1
ATOM 1130 O O . GLY A 1 148 ? 6.611 12.579 -4.743 1.00 93.62 148 GLY A O 1
ATOM 1131 N N . TRP A 1 149 ? 4.860 11.614 -3.724 1.00 94.69 149 TRP A N 1
ATOM 1132 C CA . TRP A 1 149 ? 4.493 10.741 -4.842 1.00 94.69 149 TRP A CA 1
ATOM 1133 C C . TRP A 1 149 ? 3.558 11.438 -5.831 1.00 94.69 149 TRP A C 1
ATOM 1135 O O . TRP A 1 149 ? 3.797 11.352 -7.034 1.00 94.69 149 TRP A O 1
ATOM 1145 N N . VAL A 1 150 ? 2.528 12.133 -5.337 1.00 95.56 150 VAL A N 1
ATOM 1146 C CA . VAL A 1 150 ? 1.550 12.869 -6.160 1.00 95.56 150 VAL A CA 1
ATOM 1147 C C . VAL A 1 150 ? 2.242 13.889 -7.067 1.00 95.56 150 VAL A C 1
ATOM 1149 O O . VAL A 1 150 ? 1.918 13.965 -8.248 1.00 95.56 150 VAL A O 1
ATOM 1152 N N . ASP A 1 151 ? 3.251 14.592 -6.553 1.00 92.88 151 ASP A N 1
ATOM 1153 C CA . ASP A 1 151 ? 3.979 15.644 -7.279 1.00 92.88 151 ASP A CA 1
ATOM 1154 C C . ASP A 1 151 ? 4.954 15.121 -8.355 1.00 92.88 151 ASP A C 1
ATOM 1156 O O . ASP A 1 151 ? 5.642 15.898 -9.025 1.00 92.88 151 ASP A O 1
ATOM 1160 N N . ARG A 1 152 ? 5.067 13.800 -8.528 1.00 89.19 152 ARG A N 1
ATOM 1161 C CA . ARG A 1 152 ? 5.982 13.202 -9.507 1.00 89.19 152 ARG A CA 1
ATOM 1162 C C . ARG A 1 152 ? 5.464 13.318 -10.929 1.00 89.19 152 ARG A C 1
ATOM 1164 O O . ARG A 1 152 ? 4.267 13.319 -11.193 1.00 89.19 152 ARG A O 1
ATOM 1171 N N . THR A 1 153 ? 6.402 13.326 -11.873 1.00 84.56 153 THR A N 1
ATOM 1172 C CA . THR A 1 153 ? 6.069 13.185 -13.290 1.00 84.56 153 THR A CA 1
ATOM 1173 C C . THR A 1 153 ? 5.473 11.798 -13.568 1.00 84.56 153 THR A C 1
ATOM 1175 O O . THR A 1 153 ? 5.848 10.837 -12.892 1.00 84.56 153 THR A O 1
ATOM 1178 N N . PRO A 1 154 ? 4.609 11.657 -14.591 1.00 83.62 154 PRO A N 1
ATOM 1179 C CA . PRO A 1 154 ? 3.989 10.375 -14.935 1.00 83.62 154 PRO A CA 1
ATOM 1180 C C . PRO A 1 154 ? 4.993 9.232 -15.140 1.00 83.62 154 PRO A C 1
ATOM 1182 O O . PRO A 1 154 ? 4.771 8.134 -14.642 1.00 83.62 154 PRO A O 1
ATOM 1185 N N . ASP A 1 155 ? 6.139 9.500 -15.774 1.00 79.06 155 ASP A N 1
ATOM 1186 C CA . ASP A 1 155 ? 7.199 8.497 -15.982 1.00 79.06 155 ASP A CA 1
ATOM 1187 C C . ASP A 1 155 ? 7.771 7.959 -14.657 1.00 79.06 155 ASP A C 1
ATOM 1189 O O . ASP A 1 155 ? 8.180 6.807 -14.559 1.00 79.06 155 ASP A O 1
ATOM 1193 N N . LEU A 1 156 ? 7.777 8.787 -13.608 1.00 81.94 156 LEU A N 1
ATOM 1194 C CA . LEU A 1 156 ? 8.220 8.427 -12.259 1.00 81.94 156 LEU A CA 1
ATOM 1195 C C . LEU A 1 156 ? 7.089 7.861 -11.387 1.00 81.94 156 LEU A C 1
ATOM 1197 O O . LEU A 1 156 ? 7.318 7.604 -10.204 1.00 81.94 156 LEU A O 1
ATOM 1201 N N . GLN A 1 157 ? 5.890 7.696 -11.942 1.00 86.69 157 GLN A N 1
ATOM 1202 C CA . GLN A 1 157 ? 4.756 6.991 -11.340 1.00 86.69 157 GLN A CA 1
ATOM 1203 C C . GLN A 1 157 ? 4.412 5.706 -12.110 1.00 86.69 157 GLN A C 1
ATOM 1205 O O . GLN A 1 157 ? 3.551 4.941 -11.668 1.00 86.69 157 GLN A O 1
ATOM 1210 N N . ASP A 1 158 ? 5.070 5.470 -13.250 1.00 89.81 158 ASP A N 1
ATOM 1211 C CA . ASP A 1 158 ? 4.795 4.340 -14.122 1.00 89.81 158 ASP A CA 1
ATOM 1212 C C . ASP A 1 158 ? 5.029 3.001 -13.408 1.00 89.81 158 ASP A C 1
ATOM 1214 O O . ASP A 1 158 ? 6.023 2.784 -12.708 1.00 89.81 158 ASP A O 1
ATOM 1218 N N . LEU A 1 159 ? 4.074 2.089 -13.592 1.00 92.31 159 LEU A N 1
ATOM 1219 C CA . LEU A 1 159 ? 4.058 0.797 -12.917 1.00 92.31 159 LEU A CA 1
ATOM 1220 C C . LEU A 1 159 ? 5.269 -0.061 -13.315 1.00 92.31 159 LEU A C 1
ATOM 1222 O O . LEU A 1 159 ? 5.877 -0.702 -12.454 1.00 92.31 159 LEU A O 1
ATOM 1226 N N . VAL A 1 160 ? 5.616 -0.067 -14.605 1.00 90.62 160 VAL A N 1
ATOM 1227 C CA . VAL A 1 160 ? 6.695 -0.890 -15.160 1.00 90.62 160 VAL A CA 1
ATOM 1228 C C . VAL A 1 160 ? 8.046 -0.321 -14.770 1.00 90.62 160 VAL A C 1
ATOM 1230 O O . VAL A 1 160 ? 8.904 -1.080 -14.324 1.00 90.62 160 VAL A O 1
ATOM 1233 N N . GLU A 1 161 ? 8.226 0.997 -14.845 1.00 87.56 161 GLU A N 1
ATOM 1234 C CA . GLU A 1 161 ? 9.456 1.660 -14.397 1.00 87.56 161 GLU A CA 1
ATOM 1235 C C . GLU A 1 161 ? 9.709 1.466 -12.895 1.00 87.56 161 GLU A C 1
ATOM 1237 O O . GLU A 1 161 ? 10.860 1.351 -12.468 1.00 87.56 161 GLU A O 1
ATOM 1242 N N . MET A 1 162 ? 8.646 1.309 -12.100 1.00 87.88 162 MET A N 1
ATOM 1243 C CA . MET A 1 162 ? 8.725 0.938 -10.680 1.00 87.88 162 MET A CA 1
ATOM 1244 C C . MET A 1 162 ? 8.913 -0.564 -10.431 1.00 87.88 162 MET A C 1
ATOM 1246 O O . MET A 1 162 ? 8.984 -1.007 -9.283 1.00 87.88 162 MET A O 1
ATOM 1250 N N . GLY A 1 163 ? 9.047 -1.356 -11.494 1.00 88.94 163 GLY A N 1
ATOM 1251 C CA . GLY A 1 163 ? 9.351 -2.779 -11.431 1.00 88.94 163 GLY A CA 1
ATOM 1252 C C . GLY A 1 163 ? 8.151 -3.651 -11.098 1.00 88.94 163 GLY A C 1
ATOM 1253 O O . GLY A 1 163 ? 8.314 -4.687 -10.450 1.00 88.94 163 GLY A O 1
ATOM 1254 N N . PHE A 1 164 ? 6.958 -3.262 -11.542 1.00 92.06 164 PHE A N 1
ATOM 1255 C CA . PHE A 1 164 ? 5.740 -4.049 -11.400 1.00 92.06 164 PHE A CA 1
ATOM 1256 C C . PHE A 1 164 ? 5.020 -4.223 -12.735 1.00 92.06 164 PHE A C 1
ATOM 1258 O O . PHE A 1 164 ? 5.159 -3.433 -13.664 1.00 92.06 164 PHE A O 1
ATOM 1265 N N . ARG A 1 165 ? 4.214 -5.277 -12.830 1.00 94.19 165 ARG A N 1
ATOM 1266 C CA . ARG A 1 165 ? 3.296 -5.504 -13.947 1.00 94.19 165 ARG A CA 1
ATOM 1267 C C . ARG A 1 165 ? 1.954 -5.994 -13.439 1.00 94.19 165 ARG A C 1
ATOM 1269 O O . ARG A 1 165 ? 1.880 -6.656 -12.405 1.00 94.19 165 ARG A O 1
ATOM 1276 N N . GLU A 1 166 ? 0.911 -5.683 -14.193 1.00 95.94 166 GLU A N 1
ATOM 1277 C CA . GLU A 1 166 ? -0.390 -6.331 -14.054 1.00 95.94 166 GLU A CA 1
ATOM 1278 C C . GLU A 1 166 ? -0.308 -7.763 -14.592 1.00 95.94 166 GLU A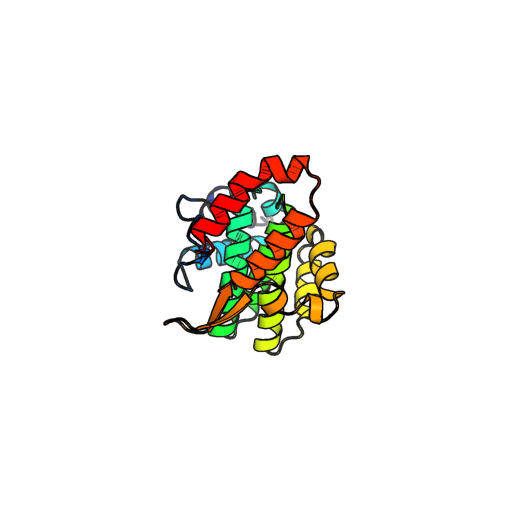 C 1
ATOM 1280 O O . GLU A 1 166 ? 0.344 -8.029 -15.602 1.00 95.94 166 GLU A O 1
ATOM 1285 N N . SER A 1 167 ? -0.954 -8.687 -13.896 1.00 94.50 167 SER A N 1
ATOM 1286 C CA . SER A 1 167 ? -1.030 -10.107 -14.221 1.00 94.50 167 SER A CA 1
ATOM 1287 C C . SER A 1 167 ? -2.332 -10.687 -13.656 1.00 94.50 167 SER A C 1
ATOM 1289 O O . SER A 1 167 ? -3.178 -9.973 -13.107 1.00 94.50 167 SER A O 1
ATOM 1291 N N . ALA A 1 168 ? -2.489 -11.999 -13.764 1.00 92.75 168 ALA A N 1
ATOM 1292 C CA . ALA A 1 168 ? -3.520 -12.754 -13.078 1.00 92.75 168 ALA A CA 1
ATOM 1293 C C . ALA A 1 168 ? -2.942 -14.064 -12.527 1.00 92.75 168 ALA A C 1
ATOM 1295 O O . ALA A 1 168 ? -1.983 -14.607 -13.078 1.00 92.75 168 ALA A O 1
ATOM 1296 N N . ASP A 1 169 ? -3.528 -14.550 -11.440 1.00 89.62 169 ASP A N 1
ATOM 1297 C CA . ASP A 1 169 ? -3.394 -15.927 -10.966 1.00 89.62 169 ASP A CA 1
ATOM 1298 C C . ASP A 1 169 ? -4.769 -16.620 -10.976 1.00 89.62 169 ASP A C 1
ATOM 1300 O O . ASP A 1 169 ? -5.742 -16.069 -11.498 1.00 89.62 169 ASP A O 1
ATOM 1304 N N . GLU A 1 170 ? -4.847 -17.841 -10.442 1.00 89.19 170 GLU A N 1
ATOM 1305 C CA . GLU A 1 170 ? -6.086 -18.638 -10.399 1.00 89.19 170 GLU A CA 1
ATOM 1306 C C . GLU A 1 170 ? -7.237 -17.912 -9.680 1.00 89.19 170 GLU A C 1
ATOM 1308 O O . GLU A 1 170 ? -8.402 -18.099 -10.028 1.00 89.19 170 GLU A O 1
ATOM 1313 N N . ASP A 1 171 ? -6.907 -17.021 -8.743 1.00 89.44 171 ASP A N 1
ATOM 1314 C CA . ASP A 1 171 ? -7.854 -16.257 -7.932 1.00 89.44 171 ASP A CA 1
ATOM 1315 C C . ASP A 1 171 ? -8.139 -14.849 -8.512 1.00 89.44 171 ASP A C 1
ATOM 1317 O O . ASP A 1 171 ? -8.865 -14.047 -7.913 1.00 89.44 171 ASP A O 1
ATOM 1321 N N . GLY A 1 172 ? -7.571 -14.515 -9.678 1.00 94.06 172 GLY A N 1
ATOM 1322 C CA . GLY A 1 172 ? -7.857 -13.297 -10.439 1.00 94.06 172 GLY A CA 1
ATOM 1323 C C . GLY A 1 172 ? -6.700 -12.296 -10.504 1.00 94.06 172 GLY A C 1
ATOM 1324 O O . GLY A 1 172 ? -5.526 -12.652 -10.539 1.00 94.06 172 GLY A O 1
ATOM 1325 N N . PHE A 1 173 ? -7.028 -11.003 -10.573 1.00 96.19 173 PHE A N 1
ATOM 1326 C CA . PHE A 1 173 ? -6.057 -9.931 -10.836 1.00 96.19 173 PHE A CA 1
ATOM 1327 C C . PHE A 1 173 ? -4.905 -9.899 -9.819 1.00 96.19 173 PHE A C 1
ATOM 1329 O O . PHE A 1 173 ? -5.147 -9.902 -8.615 1.00 96.19 173 PHE A O 1
ATOM 1336 N N . ARG A 1 174 ? -3.650 -9.816 -10.262 1.00 94.50 174 ARG A N 1
ATOM 1337 C CA . ARG A 1 174 ? -2.481 -9.727 -9.372 1.00 94.50 174 ARG A CA 1
ATOM 1338 C C . ARG A 1 174 ? -1.427 -8.803 -9.951 1.00 94.50 174 ARG A C 1
ATOM 1340 O O . ARG A 1 174 ? -1.162 -8.833 -11.144 1.00 94.50 174 ARG A O 1
ATOM 1347 N N . TYR A 1 175 ? -0.757 -8.046 -9.093 1.00 94.25 175 TYR A N 1
ATOM 1348 C CA . TYR A 1 175 ? 0.501 -7.419 -9.476 1.00 94.25 175 TYR A CA 1
ATOM 1349 C C . TYR A 1 175 ? 1.654 -8.403 -9.282 1.00 94.25 175 TYR A C 1
ATOM 1351 O O . TYR A 1 175 ? 1.721 -9.107 -8.273 1.00 94.25 175 TYR A O 1
ATOM 1359 N N . VAL A 1 176 ? 2.597 -8.421 -10.217 1.00 91.31 176 VAL A N 1
ATOM 1360 C CA . VAL A 1 176 ? 3.837 -9.201 -10.116 1.00 91.31 176 VAL A CA 1
ATOM 1361 C C . VAL A 1 176 ? 5.039 -8.273 -10.177 1.00 91.31 176 VAL A C 1
ATOM 1363 O O . VAL A 1 176 ? 5.013 -7.252 -10.864 1.00 91.31 176 VAL A O 1
ATOM 1366 N N . ARG A 1 177 ? 6.102 -8.618 -9.448 1.00 88.00 177 ARG A N 1
ATOM 1367 C CA . ARG A 1 177 ? 7.370 -7.884 -9.518 1.00 88.00 177 ARG A CA 1
ATOM 1368 C C . ARG A 1 177 ? 8.095 -8.240 -10.812 1.00 88.00 177 ARG A C 1
ATOM 1370 O O . ARG A 1 177 ? 8.242 -9.415 -11.143 1.00 88.00 177 ARG A O 1
ATOM 1377 N N . ASP A 1 178 ? 8.591 -7.231 -11.514 1.00 86.50 178 ASP A N 1
ATOM 1378 C CA . ASP A 1 178 ? 9.504 -7.399 -12.635 1.00 86.50 178 ASP A CA 1
ATOM 1379 C C . ASP A 1 178 ? 10.950 -7.431 -12.126 1.00 86.50 178 ASP A C 1
ATOM 1381 O O . ASP A 1 178 ? 11.576 -6.406 -11.836 1.00 86.50 178 ASP A O 1
ATOM 1385 N N . ALA A 1 179 ? 11.488 -8.645 -12.018 1.00 76.88 179 ALA A N 1
ATOM 1386 C CA . ALA A 1 179 ? 12.847 -8.877 -11.554 1.00 76.88 179 ALA A CA 1
ATOM 1387 C C . ALA A 1 179 ? 13.904 -8.228 -12.471 1.00 76.88 179 ALA A C 1
ATOM 1389 O O . ALA A 1 179 ? 14.970 -7.841 -11.989 1.00 76.88 179 ALA A O 1
ATOM 1390 N N . THR A 1 180 ? 13.610 -8.039 -13.763 1.00 81.69 180 THR A N 1
ATOM 1391 C CA . THR A 1 180 ? 14.524 -7.403 -14.721 1.00 81.69 180 THR A CA 1
ATOM 1392 C C . THR A 1 180 ? 14.669 -5.910 -14.440 1.00 81.69 180 THR A C 1
ATOM 1394 O O . THR A 1 180 ? 15.789 -5.398 -14.375 1.00 81.69 180 THR A O 1
ATOM 1397 N N . VAL A 1 181 ? 13.559 -5.213 -14.191 1.00 80.81 181 VAL A N 1
ATOM 1398 C CA . VAL A 1 181 ? 13.586 -3.793 -13.806 1.00 80.81 181 VAL A CA 1
ATOM 1399 C C . VAL A 1 181 ? 14.233 -3.622 -12.435 1.00 80.81 181 VAL A C 1
ATOM 1401 O O . VAL A 1 181 ? 15.105 -2.769 -12.262 1.00 80.81 181 VAL A O 1
ATOM 1404 N N . ARG A 1 182 ? 13.891 -4.486 -11.470 1.00 74.00 182 ARG A N 1
ATOM 1405 C CA . ARG A 1 182 ? 14.491 -4.444 -10.129 1.00 74.00 182 ARG A CA 1
ATOM 1406 C C . ARG A 1 182 ? 16.003 -4.658 -10.174 1.00 74.00 182 ARG A C 1
ATOM 1408 O O . ARG A 1 182 ? 16.739 -3.977 -9.462 1.00 74.00 182 ARG A O 1
ATOM 1415 N N . ARG A 1 183 ? 16.477 -5.547 -11.053 1.00 79.69 183 ARG A N 1
ATOM 1416 C CA . ARG A 1 183 ? 17.904 -5.730 -11.326 1.00 79.69 183 ARG A CA 1
ATOM 1417 C C . ARG A 1 183 ? 18.530 -4.454 -11.882 1.00 79.69 183 ARG A C 1
ATOM 1419 O O . ARG A 1 183 ? 19.556 -4.040 -11.355 1.00 79.69 183 ARG A O 1
ATOM 1426 N N . ARG A 1 184 ? 17.934 -3.835 -12.906 1.00 82.75 184 ARG A N 1
ATOM 1427 C CA . ARG A 1 184 ? 18.443 -2.587 -13.504 1.00 82.75 184 ARG A CA 1
ATOM 1428 C C . ARG A 1 184 ? 18.605 -1.496 -12.440 1.00 82.75 184 ARG A C 1
ATOM 1430 O O . ARG A 1 184 ? 19.696 -0.953 -12.300 1.00 82.75 184 ARG A O 1
ATOM 1437 N N . ILE A 1 185 ? 17.568 -1.261 -11.631 1.00 76.75 185 ILE A N 1
ATOM 1438 C CA . ILE A 1 185 ? 17.595 -0.283 -10.528 1.00 76.75 185 ILE A CA 1
ATOM 1439 C C . ILE A 1 185 ? 18.708 -0.625 -9.527 1.00 76.75 185 ILE A C 1
ATOM 1441 O O . ILE A 1 185 ? 19.513 0.234 -9.169 1.00 76.75 185 ILE A O 1
ATOM 1445 N N . LEU A 1 186 ? 18.806 -1.895 -9.113 1.00 75.50 186 LEU A N 1
ATOM 1446 C CA . LEU A 1 186 ? 19.848 -2.358 -8.195 1.00 75.50 186 LEU A CA 1
ATOM 1447 C C . LEU A 1 186 ? 21.260 -2.145 -8.764 1.00 75.50 186 LEU A C 1
ATOM 1449 O O . LEU A 1 186 ? 22.180 -1.791 -8.025 1.00 75.50 186 LEU A O 1
ATOM 1453 N N . GLU A 1 187 ? 21.456 -2.393 -10.057 1.00 82.00 187 GLU A N 1
ATOM 1454 C CA . GLU A 1 187 ? 22.740 -2.243 -10.740 1.00 82.00 187 GLU A CA 1
ATOM 1455 C C . GLU A 1 187 ? 23.152 -0.778 -10.887 1.00 82.00 187 GLU A C 1
ATOM 1457 O O . GLU A 1 187 ? 24.297 -0.444 -10.568 1.00 82.00 187 GLU A O 1
ATOM 1462 N N . GLU A 1 188 ? 22.230 0.097 -11.289 1.00 81.00 188 GLU A N 1
ATOM 1463 C CA . GLU A 1 188 ? 22.458 1.542 -11.368 1.00 81.00 188 GLU A CA 1
ATOM 1464 C C . GLU A 1 188 ? 22.806 2.129 -9.997 1.00 81.00 188 GLU A C 1
ATOM 1466 O O . GLU A 1 188 ? 23.800 2.849 -9.852 1.00 81.00 188 GLU A O 1
ATOM 1471 N N . ASP A 1 189 ? 22.056 1.756 -8.960 1.00 73.38 189 ASP A N 1
ATOM 1472 C CA . ASP A 1 189 ? 22.319 2.196 -7.593 1.00 73.38 189 ASP A CA 1
ATOM 1473 C C . ASP A 1 189 ? 23.655 1.672 -7.078 1.00 73.38 189 ASP A C 1
ATOM 1475 O O . ASP A 1 189 ? 24.438 2.416 -6.479 1.00 73.38 189 ASP A O 1
ATOM 1479 N N . TYR A 1 190 ? 23.955 0.394 -7.313 1.00 76.94 190 TYR A N 1
ATOM 1480 C CA . TYR A 1 190 ? 25.243 -0.175 -6.942 1.00 76.94 190 TYR A CA 1
ATOM 1481 C C . TYR A 1 190 ? 26.390 0.567 -7.637 1.00 76.94 190 TYR A C 1
ATOM 1483 O O . TYR A 1 190 ? 27.389 0.874 -6.987 1.00 76.94 190 TYR A O 1
ATOM 1491 N N . ALA A 1 191 ? 26.248 0.917 -8.919 1.00 81.81 191 ALA A N 1
ATOM 1492 C CA . ALA A 1 191 ? 27.252 1.667 -9.670 1.00 81.81 191 ALA A CA 1
ATOM 1493 C C . ALA A 1 191 ? 27.480 3.083 -9.112 1.00 81.81 191 ALA A C 1
ATOM 1495 O O . ALA A 1 191 ? 28.631 3.525 -9.034 1.00 81.81 191 ALA A O 1
ATOM 1496 N N . ARG A 1 192 ? 26.412 3.760 -8.665 1.00 82.50 192 ARG A N 1
ATOM 1497 C CA . ARG A 1 192 ? 26.459 5.106 -8.062 1.00 82.50 192 ARG A CA 1
ATOM 1498 C C . ARG A 1 192 ? 27.071 5.126 -6.656 1.00 82.50 192 ARG A C 1
ATOM 1500 O O . ARG A 1 192 ? 27.528 6.175 -6.203 1.00 82.50 192 ARG A O 1
ATOM 1507 N N . ARG A 1 193 ? 27.128 3.988 -5.952 1.00 80.38 193 ARG A N 1
ATOM 1508 C CA . ARG A 1 193 ? 27.675 3.920 -4.584 1.00 80.38 193 ARG A CA 1
ATOM 1509 C C . ARG A 1 193 ? 29.202 4.134 -4.541 1.00 80.38 193 ARG A C 1
ATOM 1511 O O . ARG A 1 193 ? 29.941 3.646 -5.411 1.00 80.38 193 ARG A O 1
ATOM 1518 N N . PRO A 1 194 ? 29.727 4.773 -3.474 1.00 85.81 194 PRO A N 1
ATOM 1519 C CA . PRO A 1 194 ? 31.166 4.850 -3.226 1.00 85.81 194 PRO A CA 1
ATOM 1520 C C . PRO A 1 194 ? 31.821 3.462 -3.215 1.00 85.81 194 PRO A C 1
ATOM 1522 O O . PRO A 1 194 ? 31.211 2.478 -2.791 1.00 85.81 194 PRO A O 1
ATOM 1525 N N . ARG A 1 195 ? 33.087 3.372 -3.652 1.00 80.12 195 ARG A N 1
ATOM 1526 C CA . ARG A 1 195 ? 33.825 2.095 -3.776 1.00 80.12 195 ARG A CA 1
ATOM 1527 C C . ARG A 1 195 ? 33.805 1.248 -2.495 1.00 80.12 195 ARG A C 1
ATOM 1529 O O . ARG A 1 195 ? 33.637 0.036 -2.583 1.00 80.12 195 ARG A O 1
ATOM 1536 N N . ILE A 1 196 ? 33.920 1.882 -1.325 1.00 80.19 196 ILE A N 1
ATOM 1537 C CA . ILE A 1 196 ? 33.874 1.207 -0.016 1.00 80.19 196 ILE A CA 1
ATOM 1538 C C . ILE A 1 196 ? 32.520 0.515 0.200 1.00 80.19 196 ILE A C 1
ATOM 1540 O O . ILE A 1 196 ? 32.473 -0.666 0.530 1.00 80.19 196 ILE A O 1
ATOM 1544 N N . ILE A 1 197 ? 31.413 1.208 -0.073 1.00 77.94 197 ILE A N 1
ATOM 1545 C CA . ILE A 1 197 ? 30.063 0.651 0.085 1.00 77.94 197 ILE A CA 1
ATOM 1546 C C . ILE A 1 197 ? 29.801 -0.460 -0.937 1.00 77.94 197 ILE A C 1
ATOM 1548 O O . ILE A 1 197 ? 29.178 -1.469 -0.604 1.00 77.94 197 ILE A O 1
ATOM 1552 N N . ARG A 1 198 ? 30.310 -0.321 -2.168 1.00 80.75 198 ARG A N 1
ATOM 1553 C CA . ARG A 1 198 ? 30.243 -1.389 -3.176 1.00 80.75 198 ARG A CA 1
ATOM 1554 C C . ARG A 1 198 ? 30.924 -2.668 -2.693 1.00 80.75 198 ARG A C 1
ATOM 1556 O O . ARG A 1 198 ? 30.317 -3.730 -2.750 1.00 80.75 198 ARG A O 1
ATOM 1563 N N . LEU A 1 199 ? 32.137 -2.574 -2.147 1.00 77.19 199 LEU A N 1
ATOM 1564 C CA . LEU A 1 199 ? 32.859 -3.737 -1.615 1.00 77.19 199 LEU A CA 1
ATOM 1565 C C . LEU A 1 199 ? 32.090 -4.436 -0.485 1.00 77.19 199 LEU A C 1
ATOM 1567 O O . LEU A 1 199 ? 31.993 -5.663 -0.484 1.00 77.19 199 LEU A O 1
ATOM 1571 N N . LEU A 1 200 ? 31.495 -3.662 0.427 1.00 76.81 200 LEU A N 1
ATOM 1572 C CA . LEU A 1 200 ? 30.714 -4.194 1.548 1.00 76.81 200 LEU A CA 1
ATOM 1573 C C . LEU A 1 200 ? 29.398 -4.853 1.093 1.00 76.81 200 LEU A C 1
ATOM 1575 O O . LEU A 1 200 ? 29.018 -5.900 1.611 1.00 76.81 200 LEU A O 1
ATOM 1579 N N . SER A 1 201 ? 28.734 -4.292 0.079 1.00 76.25 201 SER A N 1
ATOM 1580 C CA . SER A 1 201 ? 27.445 -4.790 -0.435 1.00 76.25 201 SER A CA 1
ATOM 1581 C C . SER A 1 201 ? 27.570 -5.832 -1.559 1.00 76.25 201 SER A C 1
ATOM 1583 O O . SER A 1 201 ? 26.584 -6.476 -1.921 1.00 76.25 201 SER A O 1
ATOM 1585 N N . ALA A 1 202 ? 28.775 -6.081 -2.087 1.00 79.62 202 ALA A N 1
ATOM 1586 C CA . ALA A 1 202 ? 29.009 -6.999 -3.208 1.00 79.62 202 ALA A CA 1
ATOM 1587 C C . ALA A 1 202 ? 28.564 -8.447 -2.935 1.00 79.62 202 ALA A C 1
ATOM 1589 O O . ALA A 1 202 ? 28.213 -9.178 -3.865 1.00 79.62 202 ALA A O 1
ATOM 1590 N N . ARG A 1 203 ? 28.615 -8.897 -1.674 1.00 79.56 203 ARG A N 1
ATOM 1591 C CA . ARG A 1 203 ? 28.132 -10.233 -1.281 1.00 79.56 203 ARG A CA 1
ATOM 1592 C C . ARG A 1 203 ? 26.604 -10.304 -1.283 1.00 79.56 203 ARG A C 1
ATOM 1594 O O . ARG A 1 203 ? 26.063 -11.251 -1.842 1.00 79.56 203 ARG A O 1
ATOM 1601 N N . GLN A 1 204 ? 25.93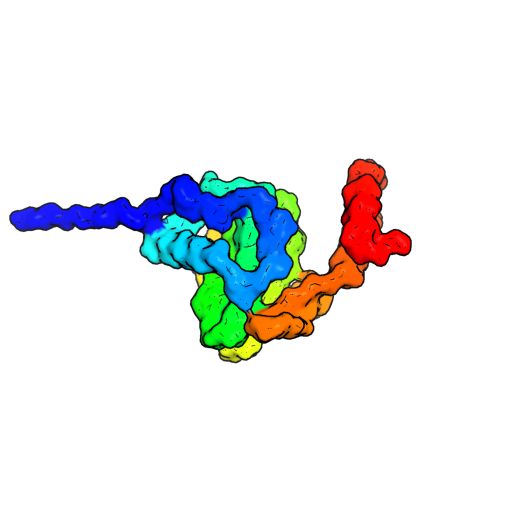1 -9.293 -0.732 1.00 75.56 204 GLN A N 1
ATOM 1602 C CA . GLN A 1 204 ? 24.467 -9.196 -0.737 1.00 75.56 204 GLN A CA 1
ATOM 1603 C C . GLN A 1 204 ? 23.924 -9.091 -2.167 1.00 75.56 204 GLN A C 1
ATOM 1605 O O . GLN A 1 204 ? 23.041 -9.860 -2.530 1.00 75.56 204 GLN A O 1
ATOM 1610 N N . ARG A 1 205 ? 24.532 -8.252 -3.021 1.00 78.50 205 ARG A N 1
ATOM 1611 C CA . ARG A 1 205 ? 24.172 -8.159 -4.449 1.00 78.50 205 ARG A CA 1
ATOM 1612 C C . ARG A 1 205 ? 24.282 -9.512 -5.160 1.00 78.50 205 ARG A C 1
ATOM 1614 O O . ARG A 1 205 ? 23.366 -9.904 -5.871 1.00 78.50 205 ARG A O 1
ATOM 1621 N N . ARG A 1 206 ? 25.393 -10.237 -4.971 1.00 81.44 206 ARG A N 1
ATOM 1622 C CA . ARG A 1 206 ? 25.598 -11.564 -5.588 1.00 81.44 206 ARG A CA 1
ATOM 1623 C C . ARG A 1 206 ? 24.640 -12.628 -5.062 1.00 81.44 206 ARG A C 1
ATOM 1625 O O . ARG A 1 206 ? 24.274 -13.527 -5.805 1.00 81.44 206 ARG A O 1
ATOM 1632 N N . ARG A 1 207 ? 24.256 -12.565 -3.786 1.00 81.19 207 ARG A N 1
ATOM 1633 C CA . ARG A 1 207 ? 23.214 -13.442 -3.240 1.00 81.19 207 ARG A CA 1
ATOM 1634 C C . ARG A 1 207 ? 21.873 -13.165 -3.929 1.00 81.19 207 ARG A C 1
ATOM 1636 O O . ARG A 1 207 ? 21.305 -14.095 -4.482 1.00 81.19 207 ARG A O 1
ATOM 1643 N N . TRP A 1 208 ? 21.455 -11.901 -3.989 1.00 77.88 208 TRP A N 1
ATOM 1644 C CA . TRP A 1 208 ? 20.182 -11.514 -4.601 1.00 77.88 208 TRP A CA 1
ATOM 1645 C C . TRP A 1 208 ? 20.091 -11.898 -6.087 1.00 77.88 208 TRP A C 1
ATOM 1647 O O . TRP A 1 208 ? 19.083 -12.450 -6.514 1.00 77.88 208 TRP A O 1
ATOM 1657 N N . LEU A 1 209 ? 21.154 -11.667 -6.872 1.00 79.06 209 LEU A N 1
ATOM 1658 C CA . LEU A 1 209 ? 21.183 -12.052 -8.293 1.00 79.06 209 LEU A CA 1
ATOM 1659 C C . LEU A 1 209 ? 20.984 -13.559 -8.486 1.00 79.06 209 LEU A C 1
ATOM 1661 O O . LEU A 1 209 ? 20.215 -13.961 -9.353 1.00 79.06 209 LEU A O 1
ATOM 1665 N N . ARG A 1 210 ? 21.616 -14.379 -7.640 1.00 81.06 210 ARG A N 1
ATOM 1666 C CA . ARG A 1 210 ? 21.474 -15.841 -7.671 1.00 81.06 210 ARG A CA 1
ATOM 1667 C C . ARG A 1 210 ? 20.078 -16.309 -7.308 1.00 81.06 210 ARG A C 1
ATOM 1669 O O . ARG A 1 210 ? 19.512 -17.132 -8.014 1.00 81.06 210 ARG A O 1
ATOM 1676 N N . GLU A 1 211 ? 19.515 -15.755 -6.239 1.00 77.19 211 GLU A N 1
ATOM 1677 C CA . GLU A 1 211 ? 18.154 -16.071 -5.786 1.00 77.19 211 GLU A CA 1
ATOM 1678 C C . GLU A 1 211 ? 17.090 -15.724 -6.839 1.00 77.19 211 GLU A C 1
ATOM 1680 O O . GLU A 1 211 ? 16.031 -16.340 -6.858 1.00 77.19 211 GLU A O 1
ATOM 1685 N N . ASN A 1 212 ? 17.385 -14.784 -7.744 1.00 73.88 212 ASN A N 1
ATOM 1686 C CA . ASN A 1 212 ? 16.482 -14.353 -8.813 1.00 73.88 212 ASN A CA 1
ATOM 1687 C C . ASN A 1 212 ? 16.894 -14.870 -10.209 1.00 73.88 212 ASN A C 1
ATOM 1689 O O . ASN A 1 212 ? 16.375 -14.384 -11.211 1.00 73.88 212 ASN A O 1
ATOM 1693 N N . GLY A 1 213 ? 17.813 -15.842 -10.295 1.00 75.00 213 GLY A N 1
ATOM 1694 C CA . GLY A 1 213 ? 18.156 -16.523 -11.552 1.00 75.00 213 GLY A CA 1
ATOM 1695 C C . GLY A 1 213 ? 18.964 -15.695 -12.560 1.00 75.00 213 GLY A C 1
ATOM 1696 O O . GLY A 1 213 ? 18.868 -15.940 -13.759 1.00 75.00 213 GLY A O 1
ATOM 1697 N N . PHE A 1 214 ? 19.746 -14.714 -12.098 1.00 73.81 214 PHE A N 1
ATOM 1698 C CA . PHE A 1 214 ? 20.535 -13.801 -12.940 1.00 73.81 214 PHE A CA 1
ATOM 1699 C C . PHE A 1 214 ? 22.053 -14.073 -12.936 1.00 73.81 214 PHE A C 1
ATOM 1701 O O . PHE A 1 214 ? 22.827 -13.132 -13.141 1.00 73.81 214 PHE A O 1
ATOM 1708 N N . ASP A 1 215 ? 22.472 -15.314 -12.672 1.00 60.22 215 ASP A N 1
ATOM 1709 C CA . ASP A 1 215 ? 23.886 -15.734 -12.735 1.00 60.22 215 ASP A CA 1
ATOM 1710 C C . ASP A 1 215 ? 24.423 -15.811 -14.177 1.00 60.22 215 ASP A C 1
ATOM 1712 O O . ASP A 1 215 ? 23.696 -16.315 -15.064 1.00 60.22 215 ASP A O 1
#

Organism: NCBI:txid1856